Protein AF-A0A9D2KQL0-F1 (afdb_monomer_lite)

Radius of gyration: 23.07 Å; chains: 1; bounding box: 48×31×85 Å

Organism: NCBI:txid2838534

Structure (mmCIF, N/CA/C/O backbone):
data_AF-A0A9D2KQL0-F1
#
_entry.id   AF-A0A9D2KQL0-F1
#
loop_
_atom_site.group_PDB
_atom_site.id
_atom_site.type_symbol
_atom_site.label_atom_id
_atom_site.label_alt_id
_atom_site.label_comp_id
_atom_site.label_asym_id
_atom_site.label_entity_id
_atom_site.label_seq_id
_atom_site.pdbx_PDB_ins_code
_atom_site.Cartn_x
_atom_site.Cartn_y
_atom_site.Cartn_z
_atom_site.occupancy
_atom_site.B_iso_or_equiv
_atom_site.auth_seq_id
_atom_site.auth_comp_id
_atom_site.auth_asym_id
_atom_site.auth_atom_id
_atom_site.pdbx_PDB_model_num
ATOM 1 N N . MET A 1 1 ? -23.123 -2.178 -60.753 1.00 53.78 1 MET A N 1
ATOM 2 C CA . MET A 1 1 ? -22.337 -1.670 -59.602 1.00 53.78 1 MET A CA 1
ATOM 3 C C . MET A 1 1 ? -23.031 -0.538 -58.816 1.00 53.78 1 MET A C 1
ATOM 5 O O . MET A 1 1 ? -23.115 -0.663 -57.603 1.00 53.78 1 MET A O 1
ATOM 9 N N . LEU A 1 2 ? -23.614 0.513 -59.427 1.00 49.31 2 LEU A N 1
ATOM 10 C CA . LEU A 1 2 ? -24.161 1.674 -58.672 1.00 49.31 2 LEU A CA 1
ATOM 11 C C . LEU A 1 2 ? -25.281 1.404 -57.628 1.00 49.31 2 LEU A C 1
ATOM 13 O O . LEU A 1 2 ? -25.466 2.215 -56.722 1.00 49.31 2 LEU A O 1
ATOM 17 N N . LYS A 1 3 ? -26.042 0.299 -57.706 1.00 44.41 3 LYS A N 1
ATOM 18 C CA . LYS A 1 3 ? -27.077 -0.012 -56.691 1.00 44.41 3 LYS A CA 1
ATOM 19 C C . LYS A 1 3 ? -26.485 -0.400 -55.326 1.00 44.41 3 LYS A C 1
ATOM 21 O O . LYS A 1 3 ? -27.082 -0.077 -54.304 1.00 44.41 3 LYS A O 1
ATOM 26 N N . GLN A 1 4 ? -25.308 -1.033 -55.291 1.00 44.75 4 GLN A N 1
ATOM 27 C CA . GLN A 1 4 ? -24.645 -1.388 -54.029 1.00 44.75 4 GLN A CA 1
ATOM 28 C C . GLN A 1 4 ? -24.048 -0.157 -53.329 1.00 44.75 4 GLN A C 1
ATOM 30 O O . GLN A 1 4 ? -24.195 -0.032 -52.116 1.00 44.75 4 GLN A O 1
ATOM 35 N N . SER A 1 5 ? -23.471 0.803 -54.066 1.00 50.28 5 SER A N 1
ATOM 36 C CA . SER A 1 5 ? -22.882 2.010 -53.459 1.00 50.28 5 SER A CA 1
ATOM 37 C C . SER A 1 5 ? -23.926 2.958 -52.855 1.00 50.28 5 SER A C 1
ATOM 39 O O . SER A 1 5 ? -23.706 3.484 -51.766 1.00 50.28 5 SER A O 1
ATOM 41 N N . ARG A 1 6 ? -25.101 3.129 -53.484 1.00 45.72 6 ARG A N 1
ATOM 42 C CA . ARG A 1 6 ? -26.210 3.917 -52.901 1.00 45.72 6 ARG A CA 1
ATOM 43 C C . ARG A 1 6 ? -26.749 3.315 -51.597 1.00 45.72 6 ARG A C 1
ATOM 45 O O . ARG A 1 6 ? -27.029 4.060 -50.655 1.00 45.72 6 ARG A O 1
ATOM 52 N N . ASN A 1 7 ? -26.842 1.988 -51.515 1.00 47.38 7 ASN A N 1
ATOM 53 C CA . ASN A 1 7 ? -27.239 1.294 -50.287 1.00 47.38 7 ASN A CA 1
ATOM 54 C C . ASN A 1 7 ? -26.136 1.366 -49.216 1.00 47.38 7 ASN A C 1
ATOM 56 O O . ASN A 1 7 ? -26.439 1.586 -48.044 1.00 47.38 7 ASN A O 1
ATOM 60 N N . ALA A 1 8 ? -24.861 1.276 -49.608 1.00 45.38 8 ALA A N 1
ATOM 61 C CA . ALA A 1 8 ? -23.731 1.461 -48.700 1.00 45.38 8 ALA A CA 1
ATOM 62 C C . ALA A 1 8 ? -23.688 2.884 -48.110 1.00 45.38 8 ALA A C 1
ATOM 64 O O . ALA A 1 8 ? -23.603 3.019 -46.893 1.00 45.38 8 ALA A O 1
ATOM 65 N N . LEU A 1 9 ? -23.837 3.941 -48.923 1.00 47.97 9 LEU A N 1
ATOM 66 C CA . LEU A 1 9 ? -23.844 5.328 -48.431 1.00 47.97 9 LEU A CA 1
ATOM 67 C C . LEU A 1 9 ? -25.047 5.644 -47.534 1.00 47.97 9 LEU A C 1
ATOM 69 O O . LEU A 1 9 ? -24.889 6.319 -46.520 1.00 47.97 9 LEU A O 1
ATOM 73 N N . THR A 1 10 ? -26.249 5.162 -47.865 1.00 45.38 10 THR A N 1
ATOM 74 C CA . THR A 1 10 ? -27.425 5.375 -46.998 1.00 45.38 10 THR A CA 1
ATOM 75 C C . THR A 1 10 ? -27.340 4.571 -45.698 1.00 45.38 10 THR A C 1
ATOM 77 O O . THR A 1 10 ? -27.779 5.062 -44.655 1.00 45.38 10 THR A O 1
ATOM 80 N N . CYS A 1 11 ? -26.709 3.392 -45.716 1.00 40.62 11 CYS A N 1
ATOM 81 C CA . CYS A 1 11 ? -26.367 2.641 -44.508 1.00 40.62 11 CYS A CA 1
ATOM 82 C C . CYS A 1 11 ? -25.307 3.376 -43.667 1.00 40.62 11 CYS A C 1
ATOM 84 O O . CYS A 1 11 ? -25.497 3.553 -42.463 1.00 40.62 11 CYS A O 1
ATOM 86 N N . LEU A 1 12 ? -24.245 3.893 -44.296 1.00 43.16 12 LEU A N 1
ATOM 87 C CA . LEU A 1 12 ? -23.183 4.655 -43.636 1.00 43.16 12 LEU A CA 1
ATOM 88 C C . LEU A 1 12 ? -23.722 5.952 -43.014 1.00 43.16 12 LEU A C 1
ATOM 90 O O . LEU A 1 12 ? -23.453 6.222 -41.850 1.00 43.16 12 LEU A O 1
ATOM 94 N N . ALA A 1 13 ? -24.566 6.706 -43.724 1.00 43.44 13 ALA A N 1
ATOM 95 C CA . ALA A 1 13 ? -25.182 7.932 -43.214 1.00 43.44 13 ALA A CA 1
ATOM 96 C C . ALA A 1 13 ? -26.177 7.675 -42.064 1.00 43.44 13 ALA A C 1
ATOM 98 O O . ALA A 1 13 ? -26.231 8.457 -41.111 1.00 43.44 13 ALA A O 1
ATOM 99 N N . LYS A 1 14 ? -26.940 6.568 -42.103 1.00 43.94 14 LYS A N 1
ATOM 100 C CA . LYS A 1 14 ? -27.763 6.131 -40.959 1.00 43.94 14 LYS A CA 1
ATOM 101 C C . LYS A 1 14 ? -26.891 5.724 -39.765 1.00 43.94 14 LYS A C 1
ATOM 103 O O . LYS A 1 14 ? -27.182 6.148 -38.648 1.00 43.94 14 LYS A O 1
ATOM 108 N N . ARG A 1 15 ? -25.801 4.980 -39.995 1.00 41.72 15 ARG A N 1
ATOM 109 C CA . ARG A 1 15 ? -24.821 4.606 -38.959 1.00 41.72 15 ARG A CA 1
ATOM 110 C C . ARG A 1 15 ? -24.152 5.835 -38.338 1.00 41.72 15 ARG A C 1
ATOM 112 O O . ARG A 1 15 ? -24.140 5.942 -37.120 1.00 41.72 15 ARG A O 1
ATOM 119 N N . TYR A 1 16 ? -23.708 6.809 -39.131 1.00 40.94 16 TYR A N 1
ATOM 120 C CA . TYR A 1 16 ? -23.049 8.022 -38.630 1.00 40.94 16 TYR A CA 1
ATOM 121 C C . TYR A 1 16 ? -23.992 8.898 -37.788 1.00 40.94 16 TYR A C 1
ATOM 123 O O . TYR A 1 16 ? -23.610 9.382 -36.727 1.00 40.94 16 TYR A O 1
ATOM 131 N N . ARG A 1 17 ? -25.266 9.039 -38.193 1.00 46.56 17 ARG A N 1
ATOM 132 C CA . ARG A 1 17 ? -26.290 9.736 -37.385 1.00 46.56 17 ARG A CA 1
ATOM 133 C C . ARG A 1 17 ? -26.645 8.982 -36.095 1.00 46.56 17 ARG A C 1
ATOM 135 O O . ARG A 1 17 ? -26.949 9.623 -35.091 1.00 46.56 17 ARG A O 1
ATOM 142 N N . ALA A 1 18 ? -26.584 7.649 -36.098 1.00 42.22 18 ALA A N 1
ATOM 143 C CA . ALA A 1 18 ? -26.757 6.835 -34.894 1.00 42.22 18 ALA A CA 1
ATOM 144 C C . ALA A 1 18 ? -25.547 6.936 -33.944 1.00 42.22 18 ALA A C 1
ATOM 146 O O . ALA A 1 18 ? -25.740 7.093 -32.740 1.00 42.22 18 ALA A O 1
ATOM 147 N N . VAL A 1 19 ? -24.320 6.931 -34.477 1.00 48.50 19 VAL A N 1
ATOM 148 C CA . VAL A 1 19 ? -23.078 7.151 -33.714 1.00 48.50 19 VAL A CA 1
ATOM 149 C C . VAL A 1 19 ? -23.060 8.552 -33.106 1.00 48.50 19 VAL A C 1
ATOM 151 O O . VAL A 1 19 ? -22.883 8.668 -31.902 1.00 48.50 19 VAL A O 1
ATOM 154 N N . LEU A 1 20 ? -23.374 9.608 -33.864 1.00 44.94 20 LEU A N 1
ATOM 155 C CA . LEU A 1 20 ? -23.456 10.977 -33.330 1.00 44.94 20 LEU A CA 1
ATOM 156 C C . LEU A 1 20 ? -24.542 11.148 -32.255 1.00 44.94 20 LEU A C 1
ATOM 158 O O . LEU A 1 20 ? -24.322 11.880 -31.289 1.00 44.94 20 LEU A O 1
ATOM 162 N N . ARG A 1 21 ? -25.684 10.449 -32.363 1.00 43.06 21 ARG A N 1
ATOM 163 C CA . ARG A 1 21 ? -26.667 10.379 -31.266 1.00 43.06 21 ARG A CA 1
ATOM 164 C C . ARG A 1 21 ? -26.105 9.654 -30.036 1.00 43.06 21 ARG A C 1
ATOM 166 O O . ARG A 1 21 ? -26.343 10.120 -28.930 1.00 43.06 21 ARG A O 1
ATOM 173 N N . ARG A 1 22 ? -25.324 8.579 -30.202 1.00 45.03 22 ARG A N 1
ATOM 174 C CA . ARG A 1 22 ? -24.668 7.866 -29.085 1.00 45.03 22 ARG A CA 1
ATOM 175 C C . ARG A 1 22 ? -23.501 8.648 -28.467 1.00 45.03 22 ARG A C 1
ATOM 177 O O . ARG A 1 22 ? -23.352 8.601 -27.255 1.00 45.03 22 ARG A O 1
ATOM 184 N N . CYS A 1 23 ? -22.737 9.426 -29.234 1.00 41.94 23 CYS A N 1
ATOM 185 C CA . CYS A 1 23 ? -21.715 10.338 -28.703 1.00 41.94 23 CYS A CA 1
ATOM 186 C C . CYS A 1 23 ? -22.348 11.495 -27.917 1.00 41.94 23 CYS A C 1
ATOM 188 O O . CYS A 1 23 ? -21.922 11.774 -26.801 1.00 41.94 23 CYS A O 1
ATOM 190 N N . ARG A 1 24 ? -23.410 12.127 -28.446 1.00 38.47 24 ARG A N 1
ATOM 191 C CA . ARG A 1 24 ? -24.125 13.193 -27.721 1.00 38.47 24 ARG A CA 1
ATOM 192 C C . ARG A 1 24 ? -24.888 12.691 -26.494 1.00 38.47 24 ARG A C 1
ATOM 194 O O . ARG A 1 24 ? -24.986 13.444 -25.537 1.00 38.47 24 ARG A O 1
ATOM 201 N N . LEU A 1 25 ? -25.372 11.442 -26.480 1.00 35.56 25 LEU A N 1
ATOM 202 C CA . LEU A 1 25 ? -25.878 10.838 -25.243 1.00 35.56 25 LEU A CA 1
ATOM 203 C C . LEU A 1 25 ? -24.761 10.391 -24.293 1.00 35.56 25 LEU A C 1
ATOM 205 O O . LEU A 1 25 ? -24.960 10.523 -23.100 1.00 35.56 25 LEU A O 1
ATOM 209 N N . ARG A 1 26 ? -23.582 9.938 -24.741 1.00 43.25 26 ARG A N 1
ATOM 210 C CA . ARG A 1 26 ? -22.464 9.622 -23.823 1.00 43.25 26 ARG A CA 1
ATOM 211 C C . ARG A 1 26 ? -21.859 10.858 -23.146 1.00 43.25 26 ARG A C 1
ATOM 213 O O . ARG A 1 26 ? -21.376 10.739 -22.032 1.00 43.25 26 ARG A O 1
ATOM 220 N N . ALA A 1 27 ? -21.972 12.037 -23.756 1.00 37.78 27 ALA A N 1
ATOM 221 C CA . ALA A 1 27 ? -21.656 13.314 -23.108 1.00 37.78 27 ALA A CA 1
ATOM 222 C C . ALA A 1 27 ? -22.717 13.786 -22.082 1.00 37.78 27 ALA A C 1
ATOM 224 O O . ALA A 1 27 ? -22.498 14.785 -21.406 1.00 37.78 27 ALA A O 1
ATOM 225 N N . LEU A 1 28 ? -23.865 13.101 -21.974 1.00 35.50 28 LEU A N 1
ATOM 226 C CA . LEU A 1 28 ? -24.971 13.437 -21.057 1.00 35.50 28 LEU A CA 1
ATOM 227 C C . LEU A 1 28 ? -25.357 12.284 -20.111 1.00 35.50 28 LEU A C 1
ATOM 229 O O . LEU A 1 28 ? -25.885 12.527 -19.033 1.00 35.50 28 LEU A O 1
ATOM 233 N N . ALA A 1 29 ? -25.002 11.046 -20.453 1.00 34.03 29 ALA A N 1
ATOM 234 C CA . ALA A 1 29 ? -25.056 9.856 -19.607 1.00 34.03 29 ALA A CA 1
ATOM 235 C C . ALA A 1 29 ? -23.766 9.676 -18.779 1.00 34.03 29 ALA A C 1
ATOM 237 O O . ALA A 1 29 ? -23.400 8.564 -18.406 1.00 34.03 29 ALA A O 1
ATOM 238 N N . LEU A 1 30 ? -23.124 10.801 -18.439 1.00 45.88 30 LEU A N 1
ATOM 239 C CA . LEU A 1 30 ? -22.424 10.956 -17.161 1.00 45.88 30 LEU A CA 1
ATOM 240 C C . LEU A 1 30 ? -23.430 10.912 -15.981 1.00 45.88 30 LEU A C 1
ATOM 242 O O . LEU A 1 30 ? -23.032 10.782 -14.830 1.00 45.88 30 LEU A O 1
ATOM 246 N N . ALA A 1 31 ? -24.740 10.944 -16.272 1.00 38.69 31 ALA A N 1
ATOM 247 C CA . ALA A 1 31 ? -25.807 10.488 -15.389 1.00 38.69 31 ALA A CA 1
ATOM 248 C C . ALA A 1 31 ? -26.468 9.190 -15.915 1.00 38.69 31 ALA A C 1
ATOM 250 O O . ALA A 1 31 ? -27.134 9.196 -16.946 1.00 38.69 31 ALA A O 1
ATOM 251 N N . LEU A 1 32 ? -26.320 8.108 -15.141 1.00 34.34 32 LEU A N 1
ATOM 252 C CA . LEU A 1 32 ? -27.076 6.840 -15.168 1.00 34.34 32 LEU A CA 1
ATOM 253 C C . LEU A 1 32 ? -27.078 5.956 -16.448 1.00 34.34 32 LEU A C 1
ATOM 255 O O . LEU A 1 32 ? -27.870 6.118 -17.369 1.00 34.34 32 LEU A O 1
ATOM 259 N N . ALA A 1 33 ? -26.317 4.861 -16.332 1.00 33.09 33 ALA A N 1
ATOM 260 C CA . ALA A 1 33 ? -26.702 3.474 -16.643 1.00 33.09 33 ALA A CA 1
ATOM 261 C C . ALA A 1 33 ? -27.019 3.010 -18.096 1.00 33.09 33 ALA A C 1
ATOM 263 O O . ALA A 1 33 ? -28.130 3.131 -18.602 1.00 33.09 33 ALA A O 1
ATOM 264 N N . CYS A 1 34 ? -26.091 2.174 -18.593 1.00 29.41 34 CYS A N 1
ATOM 265 C CA . CYS A 1 34 ? -26.332 0.918 -19.333 1.00 29.41 34 CYS A CA 1
ATOM 266 C C . CYS A 1 34 ? -26.602 0.921 -20.866 1.00 29.41 34 CYS A C 1
ATOM 268 O O . CYS A 1 34 ? -27.099 1.868 -21.466 1.00 29.41 34 CYS A O 1
ATOM 270 N N . ALA A 1 35 ? -26.298 -0.248 -21.458 1.00 29.50 35 ALA A N 1
ATOM 271 C CA . ALA A 1 35 ? -26.697 -0.792 -22.769 1.00 29.50 35 ALA A CA 1
ATOM 272 C C . ALA A 1 35 ? -25.785 -0.586 -24.010 1.00 29.50 35 ALA A C 1
ATOM 274 O O . ALA A 1 35 ? -26.114 0.088 -24.990 1.00 29.50 35 ALA A O 1
ATOM 275 N N . LEU A 1 36 ? -24.693 -1.369 -24.032 1.00 33.50 36 LEU A N 1
ATOM 276 C CA . LEU A 1 36 ? -24.429 -2.363 -25.102 1.00 33.50 36 LEU A CA 1
ATOM 277 C C . LEU A 1 36 ? -25.760 -2.816 -25.767 1.00 33.50 36 LEU A C 1
ATOM 279 O O . LEU A 1 36 ? -26.717 -3.108 -25.066 1.00 33.50 36 LEU A O 1
ATOM 283 N N . THR A 1 37 ? -25.950 -2.928 -27.079 1.00 33.84 37 THR A N 1
ATOM 284 C CA . THR A 1 37 ? -25.036 -3.303 -28.168 1.00 33.84 37 THR A CA 1
ATOM 285 C C . THR A 1 37 ? -25.324 -2.416 -29.418 1.00 33.84 37 THR A C 1
ATOM 287 O O . THR A 1 37 ? -26.054 -1.422 -29.338 1.00 33.84 37 THR A O 1
ATOM 290 N N . ALA A 1 38 ? -24.755 -2.600 -30.614 1.00 33.03 38 ALA A N 1
ATOM 291 C CA . ALA A 1 38 ? -23.813 -3.607 -31.089 1.00 33.03 38 ALA A CA 1
ATOM 292 C C . ALA A 1 38 ? -22.766 -2.990 -32.027 1.00 33.03 38 ALA A C 1
ATOM 294 O O . ALA A 1 38 ? -23.020 -1.994 -32.710 1.00 33.03 38 ALA A O 1
ATOM 295 N N . LEU A 1 39 ? -21.614 -3.648 -32.068 1.00 40.75 39 LEU A N 1
ATOM 296 C CA . LEU A 1 39 ? -20.560 -3.546 -33.074 1.00 40.75 39 LEU A CA 1
ATOM 297 C C . LEU A 1 39 ? -20.552 -4.888 -33.862 1.00 40.75 39 LEU A C 1
ATOM 299 O O . LEU A 1 39 ? -21.363 -5.766 -33.541 1.00 40.75 39 LEU A O 1
ATOM 303 N N . PRO A 1 40 ? -19.666 -5.126 -34.856 1.00 39.50 40 PRO A N 1
ATOM 304 C CA . PRO A 1 40 ? -19.130 -6.491 -35.001 1.00 39.50 40 PRO A CA 1
ATOM 305 C C . PRO A 1 40 ? -18.720 -7.020 -33.612 1.00 39.50 40 PRO A C 1
ATOM 307 O O . PRO A 1 40 ? -18.361 -6.194 -32.769 1.00 39.50 40 PRO A O 1
ATOM 310 N N . PRO A 1 41 ? -18.784 -8.334 -33.331 1.00 36.41 41 PRO A N 1
ATOM 311 C CA . PRO A 1 41 ? -18.291 -8.840 -32.057 1.00 36.41 41 PRO A CA 1
ATOM 312 C C . PRO A 1 41 ? -16.842 -8.376 -31.894 1.00 36.41 41 PRO A C 1
ATOM 314 O O . PRO A 1 41 ? -15.971 -8.787 -32.659 1.00 36.41 41 PRO A O 1
ATOM 317 N N . LEU A 1 42 ? -16.613 -7.468 -30.942 1.00 36.94 42 LEU A N 1
ATOM 318 C CA . LEU A 1 42 ? -15.270 -7.255 -30.429 1.00 36.94 42 LEU A CA 1
ATOM 319 C C . LEU A 1 42 ? -14.846 -8.606 -29.839 1.00 36.94 42 LEU A C 1
ATOM 321 O O . LEU A 1 42 ? -15.700 -9.275 -29.238 1.00 36.94 42 LEU A O 1
ATOM 325 N N . PRO A 1 43 ? -13.599 -9.054 -30.065 1.00 37.56 43 PRO A N 1
ATOM 326 C CA . PRO A 1 43 ? -13.111 -10.266 -29.424 1.00 37.56 43 PRO A CA 1
ATOM 327 C C . PRO A 1 43 ? -13.335 -10.157 -27.911 1.00 37.56 43 PRO A C 1
ATOM 329 O O . PRO A 1 43 ? -13.297 -9.065 -27.346 1.00 37.56 43 PRO A O 1
ATOM 332 N N . ALA A 1 44 ? -13.651 -11.279 -27.264 1.00 34.38 44 ALA A N 1
ATOM 333 C CA . ALA A 1 44 ? -13.842 -11.283 -25.821 1.00 34.38 44 ALA A CA 1
ATOM 334 C C . ALA A 1 44 ? -12.508 -10.936 -25.145 1.00 34.38 44 ALA A C 1
ATOM 336 O O . ALA A 1 44 ? -11.518 -11.634 -25.343 1.00 34.38 44 ALA A O 1
ATOM 337 N N . GLY A 1 45 ? -12.516 -9.845 -24.389 1.00 39.59 45 GLY A N 1
ATOM 338 C CA . GLY A 1 45 ? -11.329 -9.198 -23.851 1.00 39.59 45 GLY A CA 1
ATOM 339 C C . GLY A 1 45 ? -11.560 -7.695 -23.885 1.00 39.59 45 GLY A C 1
ATOM 340 O O . GLY A 1 45 ? -11.743 -7.113 -24.953 1.00 39.59 45 GLY A O 1
ATOM 341 N N . ALA A 1 46 ? -11.625 -7.078 -22.712 1.00 48.06 46 ALA A N 1
ATOM 342 C CA . ALA A 1 46 ? -11.264 -5.677 -22.638 1.00 48.06 46 ALA A CA 1
ATOM 343 C C . ALA A 1 46 ? -9.725 -5.630 -22.726 1.00 48.06 46 ALA A C 1
ATOM 345 O O . ALA A 1 46 ? -9.056 -6.566 -22.287 1.00 48.06 46 ALA A O 1
ATOM 346 N N . GLU A 1 47 ? -9.184 -4.678 -23.483 1.00 67.50 47 GLU A N 1
ATOM 347 C CA . GLU A 1 47 ? -7.757 -4.662 -23.812 1.00 67.50 47 GLU A CA 1
ATOM 348 C C . GLU A 1 47 ? -7.027 -3.775 -22.807 1.00 67.50 47 GLU A C 1
ATOM 350 O O . GLU A 1 47 ? -7.303 -2.578 -22.747 1.00 67.50 47 GLU A O 1
ATOM 355 N N . ASN A 1 48 ? -6.064 -4.349 -22.079 1.00 81.94 48 ASN A N 1
ATOM 356 C CA . ASN A 1 48 ? -5.150 -3.599 -21.218 1.00 81.94 48 ASN A CA 1
ATOM 357 C C . ASN A 1 48 ? -4.504 -2.448 -22.012 1.00 81.94 48 ASN A C 1
ATOM 359 O O . ASN A 1 48 ? -4.057 -2.646 -23.151 1.00 81.94 48 ASN A O 1
ATOM 363 N N . THR A 1 49 ? -4.430 -1.252 -21.423 1.00 87.06 49 THR A N 1
ATOM 364 C CA . THR A 1 49 ? -3.957 -0.039 -22.116 1.00 87.06 49 THR A CA 1
ATOM 365 C C . THR A 1 49 ? -2.788 0.641 -21.411 1.00 87.06 49 THR A C 1
ATOM 367 O O . THR A 1 49 ? -2.481 0.367 -20.252 1.00 87.06 49 THR A O 1
ATOM 370 N N . GLY A 1 50 ? -2.127 1.555 -22.128 1.00 84.31 50 GLY A N 1
ATOM 371 C CA . GLY A 1 50 ? -1.091 2.414 -21.556 1.00 84.31 50 GLY A CA 1
ATOM 372 C C . GLY A 1 50 ? 0.285 1.768 -21.394 1.00 84.31 50 GLY A C 1
ATOM 373 O O . GLY A 1 50 ? 1.186 2.409 -20.860 1.00 84.31 50 GLY A O 1
ATOM 374 N N . GLY A 1 51 ? 0.462 0.541 -21.890 1.00 88.88 51 GLY A N 1
ATOM 375 C CA . GLY A 1 51 ? 1.744 -0.149 -21.922 1.00 88.88 51 GLY A CA 1
ATOM 376 C C . GLY A 1 51 ? 1.915 -1.093 -23.105 1.00 88.88 51 GLY A C 1
ATOM 377 O O . GLY A 1 51 ? 1.222 -1.012 -24.122 1.00 88.88 51 GLY A O 1
ATOM 378 N N . THR A 1 52 ? 2.899 -1.971 -22.971 1.00 88.31 52 THR A N 1
ATOM 379 C CA . THR A 1 52 ? 3.381 -2.889 -24.001 1.00 88.31 52 THR A CA 1
ATOM 380 C C . THR A 1 52 ? 3.643 -4.264 -23.398 1.00 88.31 52 THR A C 1
ATOM 382 O O . THR A 1 52 ? 4.086 -4.377 -22.257 1.00 88.31 52 THR A O 1
ATOM 385 N N . TRP A 1 53 ? 3.371 -5.315 -24.173 1.00 87.69 53 TRP A N 1
ATOM 386 C CA . TRP A 1 53 ? 3.676 -6.684 -23.769 1.00 87.69 53 TRP A CA 1
ATOM 387 C C . TRP A 1 53 ? 5.166 -6.986 -23.953 1.00 87.69 53 TRP A C 1
ATOM 389 O O . TRP A 1 53 ? 5.688 -6.884 -25.066 1.00 87.69 53 TRP A O 1
ATOM 399 N N . SER A 1 54 ? 5.822 -7.416 -22.878 1.00 85.19 54 SER A N 1
ATOM 400 C CA . SER A 1 54 ? 7.188 -7.940 -22.868 1.00 85.19 54 SER A CA 1
ATOM 401 C C . SER A 1 54 ? 7.134 -9.405 -22.439 1.00 85.19 54 SER A C 1
ATOM 403 O O . SER A 1 54 ? 7.081 -9.730 -21.258 1.00 85.19 54 SER A O 1
ATOM 405 N N . GLY A 1 55 ? 7.043 -10.318 -23.409 1.00 89.62 55 GLY A N 1
ATOM 406 C CA . GLY A 1 55 ? 6.786 -11.730 -23.114 1.00 89.62 55 GLY A CA 1
ATOM 407 C C . GLY A 1 55 ? 5.419 -11.929 -22.448 1.00 89.62 55 GLY A C 1
ATOM 408 O O . GLY A 1 55 ? 4.394 -11.760 -23.106 1.00 89.62 55 GLY A O 1
ATOM 409 N N . ASN A 1 56 ? 5.419 -12.295 -21.164 1.00 90.00 56 ASN A N 1
ATOM 410 C CA . ASN A 1 56 ? 4.208 -12.495 -20.356 1.00 90.00 56 ASN A CA 1
ATOM 411 C C . ASN A 1 56 ? 3.800 -11.247 -19.551 1.00 90.00 56 ASN A C 1
ATOM 413 O O . ASN A 1 56 ? 2.743 -11.259 -18.916 1.00 90.00 56 ASN A O 1
ATOM 417 N N . ASP A 1 57 ? 4.636 -10.210 -19.557 1.00 90.56 57 ASP A N 1
ATOM 418 C CA . ASP A 1 57 ? 4.551 -9.058 -18.664 1.00 90.56 57 ASP A CA 1
ATOM 419 C C . ASP A 1 57 ? 3.974 -7.842 -19.398 1.00 90.56 57 ASP A C 1
ATOM 421 O O . ASP A 1 57 ? 4.132 -7.713 -20.617 1.00 90.56 57 ASP A O 1
ATOM 425 N N . TYR A 1 58 ? 3.307 -6.942 -18.674 1.00 89.44 58 TYR A N 1
ATOM 426 C CA . TYR A 1 58 ? 2.694 -5.739 -19.241 1.00 89.44 58 TYR A CA 1
ATOM 427 C C . TYR A 1 58 ? 3.290 -4.471 -18.620 1.00 89.44 58 TYR A C 1
ATOM 429 O O . TYR A 1 58 ? 3.079 -4.179 -17.442 1.00 89.44 58 TYR A O 1
ATOM 437 N N . ILE A 1 59 ? 4.045 -3.717 -19.423 1.00 89.69 59 ILE A N 1
ATOM 438 C CA . ILE A 1 59 ? 4.926 -2.640 -18.955 1.00 89.69 59 ILE A CA 1
ATOM 439 C C . ILE A 1 59 ? 4.579 -1.325 -19.660 1.00 89.69 59 ILE A C 1
ATOM 441 O O . ILE A 1 59 ? 4.591 -1.266 -20.892 1.00 89.69 59 ILE A O 1
ATOM 445 N N . GLY A 1 60 ? 4.310 -0.261 -18.898 1.00 83.69 60 GLY A N 1
ATOM 446 C CA . GLY A 1 60 ? 3.978 1.068 -19.429 1.00 83.69 60 GLY A CA 1
ATOM 447 C C . GLY A 1 60 ? 5.104 1.694 -20.256 1.00 83.69 60 GLY A C 1
ATOM 448 O O . GLY A 1 60 ? 4.955 1.935 -21.454 1.00 83.69 60 GLY A O 1
ATOM 449 N N . THR A 1 61 ? 6.255 1.911 -19.621 1.00 83.94 61 THR A N 1
ATOM 450 C CA . THR A 1 61 ? 7.473 2.468 -20.236 1.00 83.94 61 THR A CA 1
ATOM 451 C C . THR A 1 61 ? 8.692 1.582 -19.960 1.00 83.94 61 THR A C 1
ATOM 453 O O . THR A 1 61 ? 9.405 1.838 -18.994 1.00 83.94 61 THR A O 1
ATOM 456 N N . PRO A 1 62 ? 8.968 0.554 -20.788 1.00 80.12 62 PRO A N 1
ATOM 457 C CA . PRO A 1 62 ? 10.219 -0.201 -20.722 1.00 80.12 62 PRO A CA 1
ATOM 458 C C . PRO A 1 62 ? 11.368 0.597 -21.361 1.00 80.12 62 PRO A C 1
ATOM 460 O O . PRO A 1 62 ? 11.289 1.004 -22.524 1.00 80.12 62 PRO A O 1
ATOM 463 N N . THR A 1 63 ? 12.453 0.832 -20.622 1.00 83.31 63 THR A N 1
ATOM 464 C CA . THR A 1 63 ? 13.602 1.630 -21.088 1.00 83.31 63 THR A CA 1
ATOM 465 C C . THR A 1 63 ? 14.904 1.265 -20.356 1.00 83.31 63 THR A C 1
ATOM 467 O O . THR A 1 63 ? 14.933 0.439 -19.451 1.00 83.31 63 THR A O 1
ATOM 470 N N . ILE A 1 64 ? 16.023 1.856 -20.776 1.00 74.69 64 ILE A N 1
ATOM 471 C CA . ILE A 1 64 ? 17.317 1.787 -20.068 1.00 74.69 64 ILE A CA 1
ATOM 472 C C . ILE A 1 64 ? 17.593 3.099 -19.301 1.00 74.69 64 ILE A C 1
ATOM 474 O O . ILE A 1 64 ? 18.390 3.104 -18.367 1.00 74.69 64 ILE A O 1
ATOM 478 N N . GLY A 1 65 ? 16.931 4.199 -19.686 1.00 84.88 65 GLY A N 1
ATOM 479 C CA . GLY A 1 65 ? 16.998 5.509 -19.022 1.00 84.88 65 GLY A CA 1
ATOM 480 C C . GLY A 1 65 ? 15.752 5.797 -18.181 1.00 84.88 65 GLY A C 1
ATOM 481 O O . GLY A 1 65 ? 15.181 4.884 -17.600 1.00 84.88 65 GLY A O 1
ATOM 482 N N . GLU A 1 66 ? 15.311 7.051 -18.133 1.00 91.31 66 GLU A N 1
ATOM 483 C CA . GLU A 1 66 ? 14.167 7.481 -17.314 1.00 91.31 66 GLU A CA 1
ATOM 484 C C . GLU A 1 66 ? 12.836 6.844 -17.753 1.00 91.31 66 GLU A C 1
ATOM 486 O O . GLU A 1 66 ? 12.397 7.025 -18.895 1.00 91.31 66 GLU A O 1
ATOM 491 N N . ALA A 1 67 ? 12.176 6.133 -16.836 1.00 92.75 67 ALA A N 1
ATOM 492 C CA . ALA A 1 67 ? 10.845 5.558 -17.017 1.00 92.75 67 ALA A CA 1
ATOM 493 C C . ALA A 1 67 ? 9.822 6.425 -16.271 1.00 92.75 67 ALA A C 1
ATOM 495 O O . ALA A 1 67 ? 9.554 6.195 -15.093 1.00 92.75 67 ALA A O 1
ATOM 496 N N . SER A 1 68 ? 9.266 7.448 -16.927 1.00 92.75 68 SER A N 1
ATOM 497 C CA . SER A 1 68 ? 8.485 8.479 -16.225 1.00 92.75 68 SER A CA 1
ATOM 498 C C . SER A 1 68 ? 7.087 8.731 -16.782 1.00 92.75 68 SER A C 1
ATOM 500 O O . SER A 1 68 ? 6.896 8.863 -17.991 1.00 92.75 68 SER A O 1
ATOM 502 N N . GLY A 1 69 ? 6.126 8.913 -15.872 1.00 89.56 69 GLY A N 1
ATOM 503 C CA . GLY A 1 69 ? 4.787 9.441 -16.153 1.00 89.56 69 GLY A CA 1
ATOM 504 C C . GLY A 1 69 ? 3.850 8.526 -16.949 1.00 89.56 69 GLY A C 1
ATOM 505 O O . GLY A 1 69 ? 2.827 9.003 -17.443 1.00 89.56 69 GLY A O 1
ATOM 506 N N . ALA A 1 70 ? 4.166 7.239 -17.093 1.00 90.75 70 ALA A N 1
ATOM 507 C CA . ALA A 1 70 ? 3.280 6.290 -17.757 1.00 90.75 70 ALA A CA 1
ATOM 508 C C . ALA A 1 70 ? 2.047 5.964 -16.896 1.00 90.75 70 ALA A C 1
ATOM 510 O O . ALA A 1 70 ? 2.057 6.084 -15.670 1.00 90.75 70 ALA A O 1
ATOM 511 N N . THR A 1 71 ? 0.945 5.584 -17.540 1.00 93.38 71 THR A N 1
ATOM 512 C CA . THR A 1 71 ? -0.296 5.174 -16.867 1.00 93.38 71 THR A CA 1
ATOM 513 C C . THR A 1 71 ? -0.826 3.925 -17.545 1.00 93.38 71 THR A C 1
ATOM 515 O O . THR A 1 71 ? -1.255 4.001 -18.691 1.00 93.38 71 THR A O 1
ATOM 518 N N . VAL A 1 72 ? -0.783 2.804 -16.834 1.00 91.19 72 VAL A N 1
ATOM 519 C CA . VAL A 1 72 ? -1.235 1.479 -17.266 1.00 91.19 72 VAL A CA 1
ATOM 520 C C . VAL A 1 72 ? -2.617 1.198 -16.680 1.00 91.19 72 VAL A C 1
ATOM 522 O O . VAL A 1 72 ? -2.821 1.412 -15.486 1.00 91.19 72 VAL A O 1
ATOM 525 N N . ASP A 1 73 ? -3.547 0.699 -17.494 1.00 93.44 73 ASP A N 1
ATOM 526 C CA . ASP A 1 73 ? -4.889 0.276 -17.066 1.00 93.44 73 ASP A CA 1
ATOM 527 C C . ASP A 1 73 ? -5.102 -1.207 -17.402 1.00 93.44 73 ASP A C 1
ATOM 529 O O . ASP A 1 73 ? -4.914 -1.616 -18.554 1.00 93.44 73 ASP A O 1
ATOM 533 N N . ILE A 1 74 ? -5.451 -1.998 -16.386 1.00 91.56 74 ILE A N 1
ATOM 534 C CA . ILE A 1 74 ? -5.615 -3.453 -16.428 1.00 91.56 74 ILE A CA 1
ATOM 535 C C . ILE A 1 74 ? -7.048 -3.827 -16.044 1.00 91.56 74 ILE A C 1
ATOM 537 O O . ILE A 1 74 ? -7.497 -3.628 -14.907 1.00 91.56 74 ILE A O 1
ATOM 541 N N . ASP A 1 75 ? -7.749 -4.448 -16.985 1.00 92.88 75 ASP A N 1
ATOM 542 C CA . ASP A 1 75 ? -9.084 -5.018 -16.796 1.00 92.88 75 ASP A CA 1
ATOM 543 C C . ASP A 1 75 ? -9.182 -6.498 -17.222 1.00 92.88 75 ASP A C 1
ATOM 545 O O . ASP A 1 75 ? -10.201 -7.152 -16.971 1.00 92.88 75 ASP A O 1
ATOM 549 N N . SER A 1 76 ? -8.098 -7.055 -17.775 1.00 89.69 76 SER A N 1
ATOM 550 C CA . SER A 1 76 ? -7.971 -8.445 -18.226 1.00 89.69 76 SER A CA 1
ATOM 551 C C . SER A 1 76 ? -6.692 -9.118 -17.704 1.00 89.69 76 SER A C 1
ATOM 553 O O . SER A 1 76 ? -5.808 -8.463 -17.153 1.00 89.69 76 SER A O 1
ATOM 555 N N . ASP A 1 77 ? -6.609 -10.447 -17.815 1.00 93.88 77 ASP A N 1
ATOM 556 C CA . ASP A 1 77 ? -5.512 -11.235 -17.238 1.00 93.88 77 ASP A CA 1
ATOM 557 C C . ASP A 1 77 ? -4.130 -10.858 -17.814 1.00 93.88 77 ASP A C 1
ATOM 559 O O . ASP A 1 77 ? -3.955 -10.719 -19.027 1.00 93.88 77 ASP A O 1
ATOM 563 N N . VAL A 1 78 ? -3.126 -10.770 -16.937 1.00 90.81 78 VAL A N 1
ATOM 564 C CA . VAL A 1 78 ? -1.706 -10.604 -17.281 1.00 90.81 78 VAL A CA 1
ATOM 565 C C . VAL A 1 78 ? -0.948 -11.812 -16.727 1.00 90.81 78 VAL A C 1
ATOM 567 O O . VAL A 1 78 ? -0.794 -11.908 -15.514 1.00 90.81 78 VAL A O 1
ATOM 570 N N . PRO A 1 79 ? -0.489 -12.766 -17.563 1.00 89.69 79 PRO A N 1
ATOM 571 C CA . PRO A 1 79 ? 0.108 -14.012 -17.070 1.00 89.69 79 PRO A CA 1
ATOM 572 C C . PRO A 1 79 ? 1.377 -13.829 -16.225 1.00 89.69 79 PRO A C 1
ATOM 574 O O . PRO A 1 79 ? 1.685 -14.688 -15.400 1.00 89.69 79 PRO A O 1
ATOM 577 N N . GLY A 1 80 ? 2.122 -12.750 -16.466 1.00 90.56 80 GLY A N 1
ATOM 578 C CA . GLY A 1 80 ? 3.302 -12.348 -15.710 1.00 90.56 80 GLY A CA 1
ATOM 579 C C . GLY A 1 80 ? 3.009 -11.202 -14.740 1.00 90.56 80 GLY A C 1
ATOM 580 O O . GLY A 1 80 ? 2.031 -11.252 -13.990 1.00 90.56 80 GLY A O 1
ATOM 581 N N . TYR A 1 81 ? 3.859 -10.176 -14.729 1.00 94.00 81 TYR A N 1
ATOM 582 C CA . TYR A 1 81 ? 3.682 -8.990 -13.881 1.00 94.00 81 TYR A CA 1
ATOM 583 C C . TYR A 1 81 ? 3.203 -7.756 -14.645 1.00 94.00 81 TYR A C 1
ATOM 585 O O . TYR A 1 81 ? 3.239 -7.687 -15.874 1.00 94.00 81 TYR A O 1
ATOM 593 N N . VAL A 1 82 ? 2.752 -6.762 -13.880 1.00 97.00 82 VAL A N 1
ATOM 594 C CA . VAL A 1 82 ? 2.378 -5.438 -14.383 1.00 97.00 82 VAL A CA 1
ATOM 595 C C . VAL A 1 82 ? 3.337 -4.400 -13.816 1.00 97.00 82 VAL A C 1
ATOM 597 O O . VAL A 1 82 ? 3.528 -4.346 -12.601 1.00 97.00 82 VAL A O 1
ATOM 600 N N . SER A 1 83 ? 3.899 -3.549 -14.672 1.00 96.00 83 SER A N 1
ATOM 601 C CA . SER A 1 83 ? 4.724 -2.413 -14.254 1.00 96.00 83 SER A CA 1
ATOM 602 C C . SER A 1 83 ? 4.245 -1.116 -14.901 1.00 96.00 83 SER A C 1
ATOM 604 O O . SER A 1 83 ? 4.052 -1.050 -16.117 1.00 96.00 83 SER A O 1
ATOM 606 N N . GLY A 1 84 ? 4.060 -0.062 -14.104 1.00 93.88 84 GLY A N 1
ATOM 607 C CA . GLY A 1 84 ? 3.700 1.258 -14.624 1.00 93.88 84 GLY A CA 1
ATOM 608 C C . GLY A 1 84 ? 4.822 1.861 -15.470 1.00 93.88 84 GLY A C 1
ATOM 609 O O . GLY A 1 84 ? 4.549 2.438 -16.513 1.00 93.88 84 GLY A O 1
ATOM 610 N N . GLY A 1 85 ? 6.078 1.659 -15.077 1.00 92.12 85 GLY A N 1
ATOM 611 C CA . GLY A 1 85 ? 7.269 2.034 -15.837 1.00 92.12 85 GLY A CA 1
ATOM 612 C C . GLY A 1 85 ? 8.466 1.224 -15.355 1.00 92.12 85 GLY A C 1
ATOM 613 O O . GLY A 1 85 ? 8.574 0.945 -14.164 1.00 92.12 85 GLY A O 1
ATOM 614 N N . GLU A 1 86 ? 9.348 0.817 -16.263 1.00 94.50 86 GLU A N 1
ATOM 615 C CA . GLU A 1 86 ? 10.450 -0.092 -15.953 1.00 94.50 86 GLU A CA 1
ATOM 616 C C . GLU A 1 86 ? 11.755 0.382 -16.570 1.00 94.50 86 GLU A C 1
ATOM 618 O O . GLU A 1 86 ? 11.838 0.689 -17.764 1.00 94.50 86 GLU A O 1
ATOM 623 N N . THR A 1 87 ? 12.802 0.389 -15.756 1.00 93.69 87 THR A N 1
ATOM 624 C CA . THR A 1 87 ? 14.135 0.748 -16.214 1.00 93.69 87 THR A CA 1
ATOM 625 C C . THR A 1 87 ? 15.222 -0.088 -15.572 1.00 93.69 87 THR A C 1
ATOM 627 O O . THR A 1 87 ? 15.123 -0.541 -14.434 1.00 93.69 87 THR A O 1
ATOM 630 N N . ARG A 1 88 ? 16.305 -0.296 -16.321 1.00 89.75 88 ARG A N 1
ATOM 631 C CA . ARG A 1 88 ? 17.497 -0.954 -15.788 1.00 89.75 88 ARG A CA 1
ATOM 632 C C . ARG A 1 88 ? 18.368 -0.007 -14.968 1.00 89.75 88 ARG A C 1
ATOM 634 O O . ARG A 1 88 ? 19.023 -0.477 -14.043 1.00 89.75 88 ARG A O 1
ATOM 641 N N . SER A 1 89 ? 18.448 1.276 -15.334 1.00 87.69 89 SER A N 1
ATOM 642 C CA . SER A 1 89 ? 19.497 2.167 -14.808 1.00 87.69 89 SER A CA 1
ATOM 643 C C . SER A 1 89 ? 19.139 3.656 -14.672 1.00 87.69 89 SER A C 1
ATOM 645 O O . SER A 1 89 ? 19.997 4.410 -14.210 1.00 87.69 89 SER A O 1
ATOM 647 N N . GLY A 1 90 ? 17.937 4.088 -15.068 1.00 93.25 90 GLY A N 1
ATOM 648 C CA . GLY A 1 90 ? 17.412 5.437 -14.793 1.00 93.25 90 GLY A CA 1
ATOM 649 C C . GLY A 1 90 ? 16.410 5.440 -13.637 1.00 93.25 90 GLY A C 1
ATOM 650 O O . GLY A 1 90 ? 16.170 4.396 -13.030 1.00 93.25 90 GLY A O 1
ATOM 651 N N . ASP A 1 91 ? 15.782 6.578 -13.346 1.00 96.31 91 ASP A N 1
ATOM 652 C CA . ASP A 1 91 ? 14.719 6.616 -12.335 1.00 96.31 91 ASP A CA 1
ATOM 653 C C . ASP A 1 91 ? 13.363 6.181 -12.930 1.00 96.31 91 ASP A C 1
ATOM 655 O O . ASP A 1 91 ? 13.027 6.465 -14.085 1.00 96.31 91 ASP A O 1
ATOM 659 N N . ALA A 1 92 ? 12.554 5.492 -12.121 1.00 97.56 92 ALA A N 1
ATOM 660 C CA . ALA A 1 92 ? 11.160 5.179 -12.416 1.00 97.56 92 ALA A CA 1
ATOM 661 C C . ALA A 1 92 ? 10.270 6.158 -11.639 1.00 97.56 92 ALA A C 1
ATOM 663 O O . ALA A 1 92 ? 10.117 6.018 -10.423 1.00 97.56 92 ALA A O 1
ATOM 664 N N . THR A 1 93 ? 9.711 7.179 -12.302 1.00 97.69 93 THR A N 1
ATOM 665 C CA . THR A 1 93 ? 9.067 8.305 -11.596 1.00 97.69 93 THR A CA 1
ATOM 666 C C . THR A 1 93 ? 7.636 8.614 -12.029 1.00 97.69 93 THR A C 1
ATOM 668 O O . THR A 1 93 ? 7.312 8.712 -13.212 1.00 97.69 93 THR A O 1
ATOM 671 N N . SER A 1 94 ? 6.759 8.863 -11.052 1.00 97.50 94 SER A N 1
ATOM 672 C CA . SER A 1 94 ? 5.366 9.301 -11.269 1.00 97.50 94 SER A CA 1
ATOM 673 C C . SER A 1 94 ? 4.511 8.394 -12.170 1.00 97.50 94 SER A C 1
ATOM 675 O O . SER A 1 94 ? 3.491 8.841 -12.699 1.00 97.50 94 SER A O 1
ATOM 677 N N . ASN A 1 95 ? 4.893 7.130 -12.345 1.00 97.38 95 ASN A N 1
ATOM 678 C CA . ASN A 1 95 ? 4.112 6.161 -13.108 1.00 97.38 95 ASN A CA 1
ATOM 679 C C . ASN A 1 95 ? 2.891 5.698 -12.301 1.00 97.38 95 ASN A C 1
ATOM 681 O O . ASN A 1 95 ? 2.865 5.797 -11.074 1.00 97.38 95 ASN A O 1
ATOM 685 N N . THR A 1 96 ? 1.852 5.215 -12.978 1.00 97.69 96 THR A N 1
ATOM 686 C CA . THR A 1 96 ? 0.609 4.758 -12.344 1.00 97.69 96 THR A CA 1
ATOM 687 C C . THR A 1 96 ? 0.144 3.439 -12.952 1.00 97.69 96 THR A C 1
ATOM 689 O O . THR A 1 96 ? 0.036 3.328 -14.168 1.00 97.69 96 THR A O 1
ATOM 692 N N . VAL A 1 97 ? -0.196 2.462 -12.114 1.00 98.44 97 VAL A N 1
ATOM 693 C CA . VAL A 1 97 ? -0.936 1.255 -12.506 1.00 98.44 97 VAL A CA 1
ATOM 694 C C . VAL A 1 97 ? -2.345 1.322 -11.929 1.00 98.44 97 VAL A C 1
ATOM 696 O O . VAL A 1 97 ? -2.519 1.585 -10.738 1.00 98.44 97 VAL A O 1
ATOM 699 N N . ILE A 1 98 ? -3.349 1.066 -12.761 1.00 97.81 98 ILE A N 1
ATOM 700 C CA . ILE A 1 98 ? -4.764 0.982 -12.401 1.00 97.81 98 ILE A CA 1
ATOM 701 C C . ILE A 1 98 ? -5.231 -0.444 -12.693 1.00 97.81 98 ILE A C 1
ATOM 703 O O . ILE A 1 98 ? -5.011 -0.957 -13.784 1.00 97.81 98 ILE A O 1
ATOM 707 N N . ILE A 1 99 ? -5.852 -1.095 -11.710 1.00 97.38 99 ILE A N 1
ATOM 708 C CA . ILE A 1 99 ? -6.382 -2.456 -11.822 1.00 97.38 99 ILE A CA 1
ATOM 709 C C . ILE A 1 99 ? -7.862 -2.433 -11.451 1.00 97.38 99 ILE A C 1
ATOM 711 O O . ILE A 1 99 ? -8.253 -2.092 -10.325 1.00 97.38 99 ILE A O 1
ATOM 715 N N . SER A 1 100 ? -8.696 -2.814 -12.413 1.00 96.88 100 SER A N 1
ATOM 716 C CA . SER A 1 100 ? -10.147 -2.953 -12.263 1.00 96.88 100 SER A CA 1
ATOM 717 C C . SER A 1 100 ? -10.635 -4.393 -12.467 1.00 96.88 100 SER A C 1
ATOM 719 O O . SER A 1 100 ? -11.710 -4.753 -11.984 1.00 96.88 100 SER A O 1
ATOM 721 N N . GLY A 1 101 ? -9.826 -5.244 -13.104 1.00 91.50 101 GLY A N 1
ATOM 722 C CA . GLY A 1 101 ? -10.149 -6.635 -13.413 1.00 91.50 101 GLY A CA 1
ATOM 723 C C . GLY A 1 101 ? -8.906 -7.494 -13.648 1.00 91.50 101 GLY A C 1
ATOM 724 O O . GLY A 1 101 ? -7.790 -7.067 -13.372 1.00 91.50 101 GLY A O 1
ATOM 725 N N . GLY A 1 102 ? -9.120 -8.716 -14.136 1.00 93.75 102 GLY A N 1
ATOM 726 C CA . GLY A 1 102 ? -8.052 -9.665 -14.461 1.00 93.75 102 GLY A CA 1
ATOM 727 C C . GLY A 1 102 ? -7.355 -10.331 -13.268 1.00 93.75 102 GLY A C 1
ATOM 728 O O . GLY A 1 102 ? -7.600 -10.030 -12.097 1.00 93.75 102 GLY A O 1
ATOM 729 N N . THR A 1 103 ? -6.465 -11.257 -13.601 1.00 95.81 103 THR A N 1
ATOM 730 C CA . THR A 1 103 ? -5.568 -12.004 -12.715 1.00 95.81 103 THR A CA 1
ATOM 731 C C . THR A 1 103 ? -4.129 -11.739 -13.138 1.00 95.81 103 THR A C 1
ATOM 733 O O . THR A 1 103 ? -3.830 -11.792 -14.330 1.00 95.81 103 THR A O 1
ATOM 736 N N . MET A 1 104 ? -3.240 -11.462 -12.186 1.00 96.44 104 MET A N 1
ATOM 737 C CA . MET A 1 104 ? -1.830 -11.166 -12.461 1.00 96.44 104 MET A CA 1
ATOM 738 C C . MET A 1 104 ? -0.889 -11.674 -11.366 1.00 96.44 104 MET A C 1
ATOM 740 O O . MET A 1 104 ? -1.332 -12.029 -10.267 1.00 96.44 104 MET A O 1
ATOM 744 N N . GLY A 1 105 ? 0.407 -11.731 -11.679 1.00 95.88 105 GLY A N 1
ATOM 745 C CA . GLY A 1 105 ? 1.494 -12.057 -10.757 1.00 95.88 105 GLY A CA 1
ATOM 746 C C . GLY A 1 105 ? 1.713 -10.956 -9.720 1.00 95.88 105 GLY A C 1
ATOM 747 O O . GLY A 1 105 ? 0.882 -10.766 -8.835 1.00 95.88 105 GLY A O 1
ATOM 748 N N . TYR A 1 106 ? 2.840 -10.250 -9.810 1.00 95.12 106 TYR A N 1
ATOM 749 C CA . TYR A 1 106 ? 3.115 -9.055 -9.006 1.00 95.12 106 TYR A CA 1
ATOM 750 C C . TYR A 1 106 ? 2.779 -7.769 -9.774 1.00 95.12 106 TYR A C 1
ATOM 752 O O . TYR A 1 106 ? 2.607 -7.773 -10.995 1.00 95.12 106 TYR A O 1
ATOM 760 N N . VAL A 1 107 ? 2.651 -6.665 -9.041 1.00 98.50 107 VAL A N 1
ATOM 761 C CA . VAL A 1 107 ? 2.313 -5.344 -9.583 1.00 98.50 107 VAL A CA 1
ATOM 762 C C . VAL A 1 107 ? 3.277 -4.315 -9.022 1.00 98.50 107 VAL A C 1
ATOM 764 O O . VAL A 1 107 ? 3.424 -4.226 -7.806 1.00 98.50 107 VAL A O 1
ATOM 767 N N . CYS A 1 108 ? 3.882 -3.507 -9.887 1.00 97.88 108 CYS A N 1
ATOM 768 C CA . CYS A 1 108 ? 4.752 -2.411 -9.488 1.00 97.88 108 CYS A CA 1
ATOM 769 C C . CYS A 1 108 ? 4.294 -1.081 -10.096 1.00 97.88 108 CYS A C 1
ATOM 771 O O . CYS A 1 108 ? 4.037 -0.990 -11.296 1.00 97.88 108 CYS A O 1
ATOM 773 N N . GLY A 1 109 ? 4.208 -0.026 -9.284 1.00 97.62 109 GLY A N 1
ATOM 774 C CA . GLY A 1 109 ? 3.945 1.320 -9.792 1.00 97.62 109 GLY A CA 1
ATOM 775 C C . GLY A 1 109 ? 5.079 1.806 -10.696 1.00 97.62 109 GLY A C 1
ATOM 776 O O . GLY A 1 109 ? 4.807 2.338 -11.766 1.00 97.62 109 GLY A O 1
ATOM 777 N N . GLY A 1 110 ? 6.334 1.569 -10.307 1.00 96.88 110 GLY A N 1
ATOM 778 C CA . GLY A 1 110 ? 7.523 1.815 -11.123 1.00 96.88 110 GLY A CA 1
ATOM 779 C C . GLY A 1 110 ? 8.727 1.023 -10.606 1.00 96.88 110 GLY A C 1
ATOM 780 O O .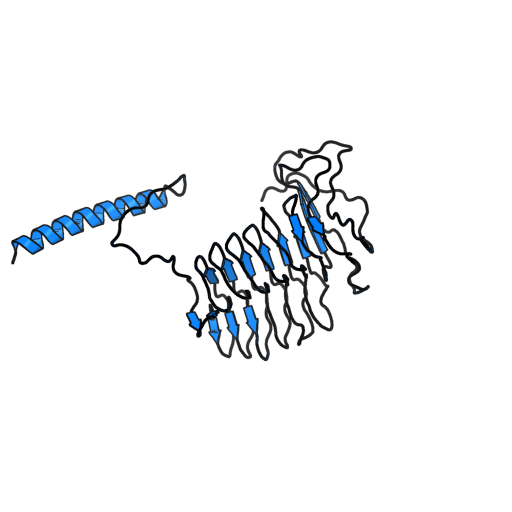 GLY A 1 110 ? 8.980 1.032 -9.402 1.00 96.88 110 GLY A O 1
ATOM 781 N N . LEU A 1 111 ? 9.427 0.337 -11.511 1.00 96.69 111 LEU A N 1
ATOM 782 C CA . LEU A 1 111 ? 10.471 -0.657 -11.237 1.00 96.69 111 LEU A CA 1
ATOM 783 C C . LEU A 1 111 ? 11.845 -0.178 -11.737 1.00 96.69 111 LEU A C 1
ATOM 785 O O . LEU A 1 111 ? 11.986 0.149 -12.919 1.00 96.69 111 LEU A O 1
ATOM 789 N N . THR A 1 112 ? 12.866 -0.199 -10.874 1.00 95.62 112 THR A N 1
ATOM 790 C CA . THR A 1 112 ? 14.280 -0.060 -11.270 1.00 95.62 112 THR A CA 1
ATOM 791 C C . THR A 1 112 ? 15.058 -1.343 -10.951 1.00 95.62 112 THR A C 1
ATOM 793 O O . THR A 1 112 ? 15.036 -1.832 -9.824 1.00 95.62 112 THR A O 1
ATOM 796 N N . VAL A 1 113 ? 15.721 -1.930 -11.956 1.00 91.44 113 VAL A N 1
ATOM 797 C CA . VAL A 1 113 ? 16.311 -3.282 -11.841 1.00 91.44 113 VAL A CA 1
ATOM 798 C C . VAL A 1 113 ? 17.732 -3.267 -11.266 1.00 91.44 113 VAL A C 1
ATOM 800 O O . VAL A 1 113 ? 17.987 -3.929 -10.263 1.00 91.44 113 VAL A O 1
ATOM 803 N N . ASP A 1 114 ? 18.668 -2.519 -11.869 1.00 89.50 114 ASP A N 1
ATOM 804 C CA . ASP A 1 114 ? 20.045 -2.425 -11.357 1.00 89.50 114 ASP A CA 1
ATOM 805 C C . ASP A 1 114 ? 20.239 -1.149 -10.529 1.00 89.50 114 ASP A C 1
ATOM 807 O O . ASP A 1 114 ? 20.774 -1.205 -9.425 1.00 89.50 114 ASP A O 1
ATOM 811 N N . SER A 1 115 ? 19.853 0.013 -11.060 1.00 88.19 115 SER A N 1
ATOM 812 C CA . SER A 1 115 ? 20.089 1.312 -10.421 1.00 88.19 115 SER A CA 1
ATOM 813 C C . SER A 1 115 ? 19.020 2.338 -10.778 1.00 88.19 115 SER A C 1
ATOM 815 O O . SER A 1 115 ? 18.354 2.211 -11.802 1.00 88.19 115 SER A O 1
ATOM 817 N N . GLY A 1 116 ? 18.930 3.387 -9.961 1.00 94.56 116 GLY A N 1
ATOM 818 C CA . GLY A 1 116 ? 17.932 4.447 -10.086 1.00 94.56 116 GLY A CA 1
ATOM 819 C C . GLY A 1 116 ? 16.794 4.289 -9.083 1.00 94.56 116 GLY A C 1
ATOM 820 O O . GLY A 1 116 ? 16.663 3.262 -8.415 1.00 94.56 116 GLY A O 1
ATOM 821 N N . ASN A 1 117 ? 15.997 5.335 -8.935 1.00 97.44 117 ASN A N 1
ATOM 822 C CA . ASN A 1 117 ? 15.046 5.508 -7.844 1.00 97.44 117 ASN A CA 1
ATOM 823 C C . ASN A 1 117 ? 13.609 5.259 -8.310 1.00 97.44 117 ASN A C 1
ATOM 825 O O . ASN A 1 117 ? 13.198 5.761 -9.355 1.00 97.44 117 ASN A O 1
ATOM 829 N N . ALA A 1 118 ? 12.810 4.563 -7.503 1.00 98.25 118 ALA A N 1
ATOM 830 C CA . ALA A 1 118 ? 11.379 4.403 -7.738 1.00 98.25 118 ALA A CA 1
ATOM 831 C C . ALA A 1 118 ? 10.620 5.464 -6.928 1.00 98.25 118 ALA A C 1
ATOM 833 O O . ALA A 1 118 ? 10.392 5.283 -5.732 1.00 98.25 118 ALA A O 1
ATOM 834 N N . THR A 1 119 ? 10.260 6.598 -7.541 1.00 98.50 119 THR A N 1
ATOM 835 C CA . THR A 1 119 ? 9.698 7.744 -6.796 1.00 98.50 119 THR A CA 1
ATOM 836 C C . THR A 1 119 ? 8.330 8.223 -7.272 1.00 98.50 119 THR A C 1
ATOM 838 O O . THR A 1 119 ? 8.050 8.343 -8.465 1.00 98.50 119 THR A O 1
ATOM 841 N N . SER A 1 120 ? 7.462 8.580 -6.320 1.00 98.56 120 SER A N 1
ATOM 842 C CA . SER A 1 120 ? 6.121 9.144 -6.580 1.00 98.56 120 SER A CA 1
ATOM 843 C C . SER A 1 120 ? 5.191 8.281 -7.454 1.00 98.56 120 SER A C 1
ATOM 845 O O . SER A 1 120 ? 4.190 8.788 -7.975 1.00 98.56 120 SER A O 1
ATOM 847 N N . ASN A 1 121 ? 5.501 6.994 -7.623 1.00 98.75 121 ASN A N 1
ATOM 848 C CA . ASN A 1 121 ? 4.707 6.062 -8.415 1.00 98.75 121 ASN A CA 1
ATOM 849 C C . ASN A 1 121 ? 3.436 5.638 -7.666 1.00 98.75 121 ASN A C 1
ATOM 851 O O . ASN A 1 121 ? 3.311 5.817 -6.448 1.00 98.75 121 ASN A O 1
ATOM 855 N N . ARG A 1 122 ? 2.456 5.102 -8.399 1.00 98.56 122 ARG A N 1
ATOM 856 C CA . ARG A 1 122 ? 1.146 4.733 -7.859 1.00 98.56 122 ARG A CA 1
ATOM 857 C C . ARG A 1 122 ? 0.671 3.370 -8.333 1.00 98.56 122 ARG A C 1
ATOM 859 O O . ARG A 1 122 ? 0.793 3.040 -9.507 1.00 98.56 122 ARG A O 1
ATOM 866 N N . VAL A 1 123 ? 0.021 2.638 -7.436 1.00 98.88 123 VAL A N 1
ATOM 867 C CA . VAL A 1 123 ? -0.784 1.456 -7.765 1.00 98.88 123 VAL A CA 1
ATOM 868 C C . VAL A 1 123 ? -2.189 1.659 -7.208 1.00 98.88 123 VAL A C 1
ATOM 870 O O . VAL A 1 123 ? -2.345 2.019 -6.044 1.00 98.88 123 VAL A O 1
ATOM 873 N N . ILE A 1 124 ? -3.214 1.453 -8.032 1.00 98.75 124 ILE A N 1
ATOM 874 C CA . ILE A 1 124 ? -4.624 1.662 -7.691 1.00 98.75 124 ILE A CA 1
ATOM 875 C C . ILE A 1 124 ? -5.396 0.382 -8.014 1.00 98.75 124 ILE A C 1
ATOM 877 O O . ILE A 1 124 ? -5.632 0.075 -9.177 1.00 98.75 124 ILE A O 1
ATOM 881 N N . ILE A 1 125 ? -5.814 -0.356 -6.988 1.00 98.69 125 ILE A N 1
ATOM 882 C CA . ILE A 1 125 ? -6.528 -1.631 -7.109 1.00 98.69 125 ILE A CA 1
ATOM 883 C C . ILE A 1 125 ? -7.976 -1.437 -6.665 1.00 98.69 125 ILE A C 1
ATOM 885 O O . ILE A 1 125 ? -8.253 -1.097 -5.514 1.00 98.69 125 ILE A O 1
ATOM 889 N N . SER A 1 126 ? -8.903 -1.671 -7.589 1.00 98.38 126 SER A N 1
ATOM 890 C CA . SER A 1 126 ? -10.356 -1.594 -7.371 1.00 98.38 126 SER A CA 1
ATOM 891 C C . SER A 1 126 ? -11.083 -2.917 -7.636 1.00 98.38 126 SER A C 1
ATOM 893 O O . SER A 1 126 ? -12.195 -3.122 -7.151 1.00 98.38 126 SER A O 1
ATOM 895 N N . GLY A 1 127 ? -10.432 -3.839 -8.345 1.00 95.75 127 GLY A N 1
ATOM 896 C CA . GLY A 1 127 ? -10.920 -5.178 -8.654 1.00 95.75 127 GLY A CA 1
ATOM 897 C C . GLY A 1 127 ? -9.764 -6.102 -9.035 1.00 95.75 127 GLY A C 1
ATOM 898 O O . GLY A 1 127 ? -8.609 -5.797 -8.750 1.00 95.75 127 GLY A O 1
ATOM 899 N N . GLY A 1 128 ? -10.077 -7.233 -9.667 1.00 97.00 128 GLY A N 1
ATOM 900 C CA . GLY A 1 128 ? -9.077 -8.222 -10.083 1.00 97.00 128 GLY A CA 1
ATOM 901 C C . GLY A 1 128 ? -8.451 -9.028 -8.935 1.00 97.00 128 GLY A C 1
ATOM 902 O O . GLY A 1 128 ? -8.909 -8.994 -7.788 1.00 97.00 128 GLY A O 1
ATOM 903 N N . THR A 1 129 ? -7.425 -9.811 -9.268 1.00 98.31 129 THR A N 1
ATOM 904 C CA . THR A 1 129 ? -6.636 -10.629 -8.333 1.00 98.31 129 THR A CA 1
ATOM 905 C C . THR A 1 129 ? -5.143 -10.486 -8.616 1.00 98.31 129 THR A C 1
ATOM 907 O O . THR A 1 129 ? -4.657 -10.922 -9.658 1.00 98.31 129 THR A O 1
ATOM 910 N N . VAL A 1 130 ? -4.409 -9.936 -7.650 1.00 98.56 130 VAL A N 1
ATOM 911 C CA . VAL A 1 130 ? -2.943 -9.948 -7.615 1.00 98.56 130 VAL A CA 1
ATOM 912 C C . VAL A 1 130 ? -2.508 -11.155 -6.791 1.00 98.56 130 VAL A C 1
ATOM 914 O O . VAL A 1 130 ? -2.753 -11.219 -5.585 1.00 98.56 130 VAL A O 1
ATOM 917 N N . SER A 1 131 ? -1.920 -12.150 -7.452 1.00 97.62 131 SER A N 1
ATOM 918 C CA . SER A 1 131 ? -1.507 -13.413 -6.823 1.00 97.62 131 SER A CA 1
ATOM 919 C C . SER A 1 131 ? -0.142 -13.334 -6.128 1.00 97.62 131 SER A C 1
ATOM 921 O O . SER A 1 131 ? 0.131 -14.126 -5.227 1.00 97.62 131 SER A O 1
ATOM 923 N N . GLY A 1 132 ? 0.692 -12.374 -6.527 1.00 96.94 132 GLY A N 1
ATOM 924 C CA . GLY A 1 132 ? 1.974 -12.044 -5.915 1.00 96.94 132 GLY A CA 1
ATOM 925 C C . GLY A 1 132 ? 1.915 -10.751 -5.100 1.00 96.94 132 GLY A C 1
ATOM 926 O O . GLY A 1 132 ? 0.894 -10.415 -4.497 1.00 96.94 132 GLY A O 1
ATOM 927 N N . TYR A 1 133 ? 3.045 -10.049 -5.070 1.00 98.31 133 TYR A N 1
ATOM 928 C CA . TYR A 1 133 ? 3.256 -8.828 -4.293 1.00 98.31 133 TYR A CA 1
ATOM 929 C C . TYR A 1 133 ? 2.739 -7.567 -4.998 1.00 98.31 133 TYR A C 1
ATOM 931 O O . TYR A 1 133 ? 2.635 -7.521 -6.226 1.00 98.31 133 TYR A O 1
ATOM 939 N N . VAL A 1 134 ? 2.461 -6.522 -4.218 1.00 98.88 134 VAL A N 1
ATOM 940 C CA . VAL A 1 134 ? 2.153 -5.176 -4.727 1.00 98.88 134 VAL A CA 1
ATOM 941 C C . VAL A 1 134 ? 3.197 -4.194 -4.218 1.00 98.88 134 VAL A C 1
ATOM 943 O O . VAL A 1 134 ? 3.348 -4.050 -3.010 1.00 98.88 134 VAL A O 1
ATOM 946 N N . TYR A 1 135 ? 3.844 -3.470 -5.124 1.00 98.81 135 TYR A N 1
ATOM 947 C CA . TYR A 1 135 ? 4.838 -2.444 -4.826 1.00 98.81 135 TYR A CA 1
ATOM 948 C C . TYR A 1 135 ? 4.350 -1.087 -5.329 1.00 98.81 135 TYR A C 1
ATOM 950 O O . TYR A 1 135 ? 4.072 -0.922 -6.518 1.00 98.81 135 TYR A O 1
ATOM 958 N N . GLY A 1 136 ? 4.270 -0.083 -4.454 1.00 98.56 136 GLY A N 1
ATOM 959 C CA . GLY A 1 136 ? 4.050 1.298 -4.893 1.00 98.56 136 GLY A CA 1
ATOM 960 C C . GLY A 1 136 ? 5.183 1.767 -5.808 1.00 98.56 136 GLY A C 1
ATOM 961 O O . GLY A 1 136 ? 4.917 2.391 -6.829 1.00 98.56 136 GLY A O 1
ATOM 962 N N . GLY A 1 137 ? 6.418 1.385 -5.481 1.00 98.19 137 GLY A N 1
ATOM 963 C CA . GLY A 1 137 ? 7.597 1.409 -6.344 1.00 98.19 137 GLY A CA 1
ATOM 964 C C . GLY A 1 137 ? 8.631 0.403 -5.829 1.00 98.19 137 GLY A C 1
ATOM 965 O O . GLY A 1 137 ? 8.660 0.137 -4.627 1.00 98.19 137 GLY A O 1
ATOM 966 N N . ASP A 1 138 ? 9.438 -0.158 -6.722 1.00 98.06 138 ASP A N 1
ATOM 967 C CA . ASP A 1 138 ? 10.470 -1.166 -6.432 1.00 98.06 138 ASP A CA 1
ATOM 968 C C . ASP A 1 138 ? 11.807 -0.675 -7.004 1.00 98.06 138 ASP A C 1
ATOM 970 O O . ASP A 1 138 ? 11.888 -0.348 -8.191 1.00 98.06 138 ASP A O 1
ATOM 974 N N . ALA A 1 139 ? 12.825 -0.540 -6.153 1.00 97.12 139 ALA A N 1
ATOM 975 C CA . ALA A 1 139 ? 14.123 0.026 -6.501 1.00 97.12 139 ALA A CA 1
ATOM 976 C C . ALA A 1 139 ? 15.281 -0.893 -6.086 1.00 97.12 139 ALA A C 1
ATOM 978 O O . ALA A 1 139 ? 15.802 -0.786 -4.972 1.00 97.12 139 ALA A O 1
ATOM 979 N N . GLY A 1 140 ? 15.751 -1.731 -7.017 1.00 92.19 140 GLY A N 1
ATOM 980 C CA . GLY A 1 140 ? 16.675 -2.841 -6.750 1.00 92.19 140 GLY A CA 1
ATOM 981 C C . GLY A 1 140 ? 17.927 -2.479 -5.939 1.00 92.19 140 GLY A C 1
ATOM 982 O O . GLY A 1 140 ? 18.260 -3.185 -4.992 1.00 92.19 140 GLY A O 1
ATOM 983 N N . ASN A 1 141 ? 18.593 -1.360 -6.253 1.00 92.88 141 ASN A N 1
ATOM 984 C CA . ASN A 1 141 ? 19.695 -0.802 -5.441 1.00 92.88 141 ASN A CA 1
ATOM 985 C C . ASN A 1 141 ? 19.543 0.716 -5.186 1.00 92.88 141 ASN A C 1
ATOM 987 O O . ASN A 1 141 ? 20.525 1.409 -4.912 1.00 92.88 141 ASN A O 1
ATOM 991 N N . GLY A 1 142 ? 18.331 1.257 -5.343 1.00 95.00 142 GLY A N 1
ATOM 992 C CA . GLY A 1 142 ? 18.053 2.696 -5.279 1.00 95.00 142 GLY A CA 1
ATOM 993 C C . GLY A 1 142 ? 17.389 3.144 -3.977 1.00 95.00 142 GLY A C 1
ATOM 994 O O . GLY A 1 142 ? 17.631 2.598 -2.896 1.00 95.00 142 GLY A O 1
ATOM 995 N N . ILE A 1 143 ? 16.523 4.153 -4.089 1.00 98.00 143 ILE A N 1
ATOM 996 C CA . ILE A 1 143 ? 15.548 4.505 -3.049 1.00 98.00 143 ILE A CA 1
ATOM 997 C C . ILE A 1 143 ? 14.127 4.407 -3.611 1.00 98.00 143 ILE A C 1
ATOM 999 O O . ILE A 1 143 ? 13.890 4.746 -4.773 1.00 98.00 143 ILE A O 1
ATOM 1003 N N . ALA A 1 144 ? 13.181 3.980 -2.776 1.00 98.62 144 ALA A N 1
ATOM 1004 C CA . ALA A 1 144 ? 11.771 3.855 -3.131 1.00 98.62 144 ALA A CA 1
ATOM 1005 C C . ALA A 1 144 ? 10.927 4.804 -2.272 1.00 98.62 144 ALA A C 1
ATOM 1007 O O . ALA A 1 144 ? 10.496 4.436 -1.180 1.00 98.62 144 ALA A O 1
ATOM 1008 N N . THR A 1 145 ? 10.721 6.045 -2.725 1.00 98.75 145 THR A N 1
ATOM 1009 C CA . THR A 1 145 ? 10.152 7.115 -1.884 1.00 98.75 145 THR A CA 1
ATOM 1010 C C . THR A 1 145 ? 8.912 7.797 -2.460 1.00 98.75 145 THR A C 1
ATOM 1012 O O . THR A 1 145 ? 8.727 7.922 -3.672 1.00 98.75 145 THR A O 1
ATOM 1015 N N . SER A 1 146 ? 8.046 8.291 -1.569 1.00 98.75 146 SER A N 1
ATOM 1016 C CA . SER A 1 146 ? 6.809 9.018 -1.923 1.00 98.75 146 SER A CA 1
ATOM 1017 C C . SER A 1 146 ? 5.808 8.237 -2.793 1.00 98.75 146 SER A C 1
ATOM 1019 O O . SER A 1 146 ? 4.885 8.826 -3.361 1.00 98.75 146 SER A O 1
ATOM 1021 N N . ASN A 1 147 ? 5.961 6.919 -2.908 1.00 98.88 147 ASN A N 1
ATOM 1022 C CA . ASN A 1 147 ? 5.068 6.072 -3.689 1.00 98.88 147 ASN A CA 1
ATOM 1023 C C . ASN A 1 147 ? 3.730 5.865 -2.956 1.00 98.88 147 ASN A C 1
ATOM 1025 O O . ASN A 1 147 ? 3.627 6.041 -1.740 1.00 98.88 147 ASN A O 1
ATOM 1029 N N . THR A 1 148 ? 2.664 5.525 -3.683 1.00 98.88 148 THR A N 1
ATOM 1030 C CA . THR A 1 148 ? 1.327 5.331 -3.094 1.00 98.88 148 THR A CA 1
ATOM 1031 C C . THR A 1 148 ? 0.628 4.083 -3.626 1.00 98.88 148 THR A C 1
ATOM 1033 O O . THR A 1 148 ? 0.325 3.996 -4.813 1.00 98.88 148 THR A O 1
ATOM 1036 N N . VAL A 1 149 ? 0.262 3.165 -2.734 1.00 98.94 149 VAL A N 1
ATOM 1037 C CA . VAL A 1 149 ? -0.645 2.049 -3.037 1.00 98.94 149 VAL A CA 1
ATOM 1038 C C . VAL A 1 149 ? -2.044 2.389 -2.525 1.00 98.94 149 VAL A C 1
ATOM 1040 O O . VAL A 1 149 ? -2.212 2.783 -1.373 1.00 98.94 149 VAL A O 1
ATOM 1043 N N . ILE A 1 150 ? -3.064 2.237 -3.364 1.00 98.88 150 ILE A N 1
ATOM 1044 C CA . ILE A 1 150 ? -4.476 2.443 -3.027 1.00 98.88 150 ILE A CA 1
ATOM 1045 C C . ILE A 1 150 ? -5.221 1.145 -3.317 1.00 98.88 150 ILE A C 1
ATOM 1047 O O . ILE A 1 150 ? -5.226 0.690 -4.456 1.00 98.88 150 ILE A O 1
ATOM 1051 N N . ILE A 1 151 ? -5.871 0.562 -2.312 1.00 98.88 151 ILE A N 1
ATOM 1052 C CA . ILE A 1 151 ? -6.641 -0.678 -2.456 1.00 98.88 151 ILE A CA 1
ATOM 1053 C C . ILE A 1 151 ? -8.066 -0.438 -1.949 1.00 98.88 151 ILE A C 1
ATOM 1055 O O . ILE A 1 151 ? -8.279 -0.110 -0.780 1.00 98.88 151 ILE A O 1
ATOM 1059 N N . SER A 1 152 ? -9.047 -0.564 -2.842 1.00 98.44 152 SER A N 1
ATOM 1060 C CA . SER A 1 152 ? -10.478 -0.355 -2.572 1.00 98.44 152 SER A CA 1
ATOM 1061 C C . SER A 1 152 ? -11.342 -1.601 -2.810 1.00 98.44 152 SER A C 1
ATOM 1063 O O . SER A 1 152 ? -12.464 -1.688 -2.303 1.00 98.44 152 SER A O 1
ATOM 1065 N N . GLY A 1 153 ? -10.814 -2.591 -3.529 1.00 97.25 153 GLY A N 1
ATOM 1066 C CA . GLY A 1 153 ? -11.477 -3.855 -3.839 1.00 97.25 153 GLY A CA 1
ATOM 1067 C C . GLY A 1 153 ? -10.495 -4.882 -4.401 1.00 97.25 153 GLY A C 1
ATOM 1068 O O . GLY A 1 153 ? -9.284 -4.679 -4.341 1.00 97.25 153 GLY A O 1
ATOM 1069 N N . GLY A 1 154 ? -11.020 -5.983 -4.940 1.00 98.00 154 GLY A N 1
ATOM 1070 C CA . GLY A 1 154 ? -10.212 -7.091 -5.461 1.00 98.00 154 GLY A CA 1
ATOM 1071 C C . GLY A 1 154 ? -9.557 -7.949 -4.372 1.00 98.00 154 GLY A C 1
ATOM 1072 O O . GLY A 1 154 ? -9.885 -7.847 -3.185 1.00 98.00 154 GLY A O 1
ATOM 1073 N N . THR A 1 155 ? -8.630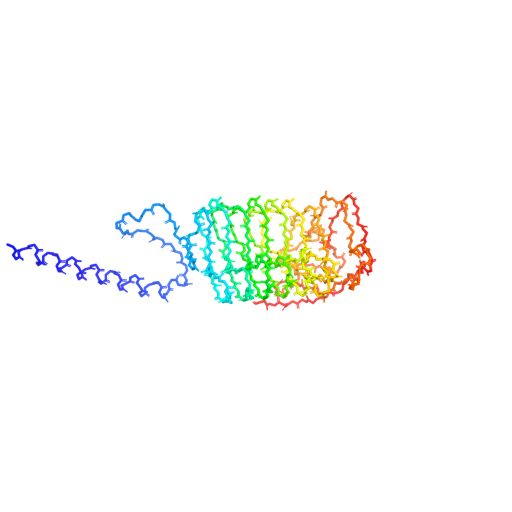 -8.804 -4.799 1.00 98.69 155 THR A N 1
ATOM 1074 C CA . THR A 1 155 ? -7.843 -9.689 -3.929 1.00 98.69 155 THR A CA 1
ATOM 1075 C C . THR A 1 155 ? -6.355 -9.424 -4.120 1.00 98.69 155 THR A C 1
ATOM 1077 O O . THR A 1 155 ? -5.872 -9.453 -5.250 1.00 98.69 155 THR A O 1
ATOM 1080 N N . VAL A 1 156 ? -5.621 -9.229 -3.025 1.00 98.75 156 VAL A N 1
ATOM 1081 C CA . VAL A 1 156 ? -4.153 -9.212 -3.008 1.00 98.75 156 VAL A CA 1
ATOM 1082 C C . VAL A 1 156 ? -3.674 -10.348 -2.110 1.00 98.75 156 VAL A C 1
ATOM 1084 O O . VAL A 1 156 ? -3.900 -10.341 -0.895 1.00 98.75 156 VAL A O 1
ATOM 1087 N N . ALA A 1 157 ? -3.077 -11.360 -2.738 1.00 97.88 157 ALA A N 1
ATOM 1088 C CA . ALA A 1 157 ? -2.696 -12.599 -2.074 1.00 97.88 157 ALA A CA 1
ATOM 1089 C C . ALA A 1 157 ? -1.327 -12.504 -1.376 1.00 97.88 157 ALA A C 1
ATOM 1091 O O . ALA A 1 157 ? -1.156 -13.051 -0.281 1.00 97.88 157 ALA A O 1
ATOM 1092 N N . GLY A 1 158 ? -0.371 -11.808 -2.000 1.00 98.06 158 GLY A N 1
ATOM 1093 C CA . GLY A 1 158 ? 0.942 -11.528 -1.427 1.00 98.06 158 GLY A CA 1
ATOM 1094 C C . GLY A 1 158 ? 0.959 -10.319 -0.492 1.00 98.06 158 GLY A C 1
ATOM 1095 O O . GLY A 1 158 ? -0.072 -9.736 -0.149 1.00 98.06 158 GLY A O 1
ATOM 1096 N N . ASP A 1 159 ? 2.168 -9.960 -0.075 1.00 98.75 159 ASP A N 1
ATOM 1097 C CA . ASP A 1 159 ? 2.437 -8.785 0.751 1.00 98.75 159 ASP A CA 1
ATOM 1098 C C . ASP A 1 159 ? 2.363 -7.482 -0.081 1.00 98.75 159 ASP A C 1
ATOM 1100 O O . ASP A 1 159 ? 2.565 -7.473 -1.300 1.00 98.75 159 ASP A O 1
ATOM 1104 N N . VAL A 1 160 ? 2.035 -6.375 0.588 1.00 98.94 160 VAL A N 1
ATOM 1105 C CA . VAL A 1 160 ? 1.892 -5.034 -0.002 1.00 98.94 160 VAL A CA 1
ATOM 1106 C C . VAL A 1 160 ? 2.991 -4.136 0.544 1.00 98.94 160 VAL A C 1
ATOM 1108 O O . VAL A 1 160 ? 3.118 -4.009 1.756 1.00 98.94 160 VAL A O 1
ATOM 1111 N N . TYR A 1 161 ? 3.715 -3.451 -0.330 1.00 98.88 161 TYR A N 1
ATOM 1112 C CA . TYR A 1 161 ? 4.799 -2.537 -0.003 1.00 98.88 161 TYR A CA 1
ATOM 1113 C C . TYR A 1 161 ? 4.461 -1.140 -0.517 1.00 98.88 161 TYR A C 1
ATOM 1115 O O . TYR A 1 161 ? 4.222 -0.950 -1.712 1.00 98.88 161 TYR A O 1
ATOM 1123 N N . GLY A 1 162 ? 4.466 -0.139 0.366 1.00 98.69 162 GLY A N 1
ATOM 1124 C CA . GLY A 1 162 ? 4.406 1.261 -0.054 1.00 98.69 162 GLY A CA 1
ATOM 1125 C C . GLY A 1 162 ? 5.578 1.602 -0.981 1.00 98.69 162 GLY A C 1
ATOM 1126 O O . GLY A 1 162 ? 5.356 2.191 -2.033 1.00 98.69 162 GLY A O 1
ATOM 1127 N N . GLY A 1 163 ? 6.784 1.134 -0.652 1.00 98.50 163 GLY A N 1
ATOM 1128 C CA . GLY A 1 163 ? 7.923 1.024 -1.567 1.00 98.50 163 GLY A CA 1
ATOM 1129 C C . GLY A 1 163 ? 8.919 -0.046 -1.101 1.00 98.50 163 GLY A C 1
ATOM 1130 O O . GLY A 1 163 ? 9.050 -0.259 0.102 1.00 98.50 163 GLY A O 1
ATOM 1131 N N . ASP A 1 164 ? 9.604 -0.714 -2.026 1.00 98.50 164 ASP A N 1
ATOM 1132 C CA . ASP A 1 164 ? 10.694 -1.657 -1.730 1.00 98.50 164 ASP A CA 1
ATOM 1133 C C . ASP A 1 164 ? 12.027 -1.102 -2.248 1.00 98.50 164 ASP A C 1
ATOM 1135 O O . ASP A 1 164 ? 12.139 -0.662 -3.391 1.00 98.50 164 ASP A O 1
ATOM 1139 N N . ALA A 1 165 ? 13.026 -1.082 -1.374 1.00 97.06 165 ALA A N 1
ATOM 1140 C CA . ALA A 1 165 ? 14.420 -0.780 -1.656 1.00 97.06 165 ALA A CA 1
ATOM 1141 C C . ALA A 1 165 ? 15.317 -1.720 -0.825 1.00 97.06 165 ALA A C 1
ATOM 1143 O O . ALA A 1 165 ? 16.291 -1.283 -0.203 1.00 97.06 165 ALA A O 1
ATOM 1144 N N . SER A 1 166 ? 14.970 -3.012 -0.782 1.00 89.69 166 SER A N 1
ATOM 1145 C CA . SER A 1 166 ? 15.627 -4.059 0.013 1.00 89.69 166 SER A CA 1
ATOM 1146 C C . SER A 1 166 ? 17.108 -4.277 -0.335 1.00 89.69 166 SER A C 1
ATOM 1148 O O . SER A 1 166 ? 17.911 -4.484 0.576 1.00 89.69 166 SER A O 1
ATOM 1150 N N . GLY A 1 167 ? 17.503 -4.162 -1.611 1.00 86.12 167 GLY A N 1
ATOM 1151 C CA . GLY A 1 167 ? 18.919 -4.069 -2.021 1.00 86.12 167 GLY A CA 1
ATOM 1152 C C . GLY A 1 167 ? 19.490 -2.641 -2.021 1.00 86.12 167 GLY A C 1
ATOM 1153 O O . GLY A 1 167 ? 20.700 -2.450 -2.136 1.00 86.12 167 GLY A O 1
ATOM 1154 N N . GLY A 1 168 ? 18.628 -1.635 -1.864 1.00 89.06 168 GLY A N 1
ATOM 1155 C CA . GLY A 1 168 ? 18.978 -0.228 -1.706 1.00 89.06 168 GLY A CA 1
ATOM 1156 C C . GLY A 1 168 ? 19.183 0.175 -0.243 1.00 89.06 168 GLY A C 1
ATOM 1157 O O . GLY A 1 168 ? 19.845 -0.506 0.541 1.00 89.06 168 GLY A O 1
ATOM 1158 N N . SER A 1 169 ? 18.679 1.349 0.144 1.00 91.38 169 SER A N 1
ATOM 1159 C CA . SER A 1 169 ? 18.861 1.858 1.518 1.00 91.38 169 SER A CA 1
ATOM 1160 C C . SER A 1 169 ? 17.657 2.569 2.129 1.00 91.38 169 SER A C 1
ATOM 1162 O O . SER A 1 169 ? 17.542 2.569 3.354 1.00 91.38 169 SER A O 1
ATOM 1164 N N . ILE A 1 170 ? 16.775 3.180 1.331 1.00 97.69 170 ILE A N 1
ATOM 1165 C CA . ILE A 1 170 ? 15.720 4.069 1.840 1.00 97.69 170 ILE A CA 1
ATOM 1166 C C . ILE A 1 170 ? 14.385 3.766 1.150 1.00 97.69 170 ILE A C 1
ATOM 1168 O O . ILE A 1 170 ? 14.285 3.871 -0.072 1.00 97.69 170 ILE A O 1
ATOM 1172 N N . ALA A 1 171 ? 13.355 3.475 1.945 1.00 98.44 171 ALA A N 1
ATOM 1173 C CA . ALA A 1 171 ? 11.974 3.297 1.502 1.00 98.44 171 ALA A CA 1
ATOM 1174 C C . ALA A 1 171 ? 11.013 4.137 2.369 1.00 98.44 171 ALA A C 1
ATOM 1176 O O . ALA A 1 171 ? 10.305 3.609 3.226 1.00 98.44 171 ALA A O 1
ATOM 1177 N N . THR A 1 172 ? 11.019 5.460 2.173 1.00 98.62 172 THR A N 1
ATOM 1178 C CA . THR A 1 172 ? 10.402 6.459 3.072 1.00 98.62 172 THR A CA 1
ATOM 1179 C C . THR A 1 172 ? 9.378 7.377 2.395 1.00 98.62 172 THR A C 1
ATOM 1181 O O . THR A 1 172 ? 9.366 7.567 1.175 1.00 98.62 172 THR A O 1
ATOM 1184 N N . GLY A 1 173 ? 8.497 7.986 3.194 1.00 98.69 173 GLY A N 1
ATOM 1185 C CA . GLY A 1 173 ? 7.426 8.870 2.716 1.00 98.69 173 GLY A CA 1
ATOM 1186 C C . GLY A 1 173 ? 6.347 8.170 1.878 1.00 98.69 173 GLY A C 1
ATOM 1187 O O . GLY A 1 173 ? 5.564 8.840 1.205 1.00 98.69 173 GLY A O 1
ATOM 1188 N N . ASN A 1 174 ? 6.336 6.838 1.851 1.00 98.88 174 ASN A N 1
ATOM 1189 C CA . ASN A 1 174 ? 5.404 6.026 1.083 1.00 98.88 174 ASN A CA 1
ATOM 1190 C C . ASN A 1 174 ? 4.051 5.911 1.794 1.00 98.88 174 ASN A C 1
ATOM 1192 O O . ASN A 1 174 ? 3.945 6.036 3.014 1.00 98.88 174 ASN A O 1
ATOM 1196 N N . ARG A 1 175 ? 2.989 5.634 1.039 1.00 98.81 175 ARG A N 1
ATOM 1197 C CA . ARG A 1 175 ? 1.627 5.608 1.581 1.00 98.81 175 ARG A CA 1
ATOM 1198 C C . ARG A 1 175 ? 0.841 4.399 1.106 1.00 98.81 175 ARG A C 1
ATOM 1200 O O . ARG A 1 175 ? 0.767 4.138 -0.091 1.00 98.81 175 ARG A O 1
ATOM 1207 N N . VAL A 1 176 ? 0.176 3.715 2.031 1.00 98.94 176 VAL A N 1
ATOM 1208 C CA . VAL A 1 176 ? -0.809 2.677 1.708 1.00 98.94 176 VAL A CA 1
ATOM 1209 C C . VAL A 1 176 ? -2.184 3.156 2.157 1.00 98.94 176 VAL A C 1
ATOM 1211 O O . VAL A 1 176 ? -2.379 3.495 3.320 1.00 98.94 176 VAL A O 1
ATOM 1214 N N . ILE A 1 177 ? -3.142 3.212 1.232 1.00 98.75 177 ILE A N 1
ATOM 1215 C CA . ILE A 1 177 ? -4.519 3.651 1.480 1.00 98.75 177 ILE A CA 1
ATOM 1216 C C . ILE A 1 177 ? -5.454 2.460 1.284 1.00 98.75 177 ILE A C 1
ATOM 1218 O O . ILE A 1 177 ? -5.616 1.968 0.168 1.00 98.75 177 ILE A O 1
ATOM 1222 N N . LEU A 1 178 ? -6.109 2.028 2.358 1.00 98.69 178 LEU A N 1
ATOM 1223 C CA . LEU A 1 178 ? -7.106 0.962 2.338 1.00 98.69 178 LEU A CA 1
ATOM 1224 C C . LEU A 1 178 ? -8.507 1.565 2.435 1.00 98.69 178 LEU A C 1
ATOM 1226 O O . LEU A 1 178 ? -8.793 2.357 3.329 1.00 98.69 178 LEU A O 1
ATOM 1230 N N . SER A 1 179 ? -9.405 1.189 1.534 1.00 96.56 179 SER A N 1
ATOM 1231 C CA . SER A 1 179 ? -10.799 1.652 1.501 1.00 96.56 179 SER A CA 1
ATOM 1232 C C . SER A 1 179 ? -11.717 0.531 1.009 1.00 96.56 179 SER A C 1
ATOM 1234 O O . SER A 1 179 ? -11.233 -0.558 0.724 1.00 96.56 179 SER A O 1
ATOM 1236 N N . GLY A 1 180 ? -13.030 0.761 0.919 1.00 95.94 180 GLY A N 1
ATOM 1237 C CA . GLY A 1 180 ? -13.958 -0.220 0.344 1.00 95.94 180 GLY A CA 1
ATOM 1238 C C . GLY A 1 180 ? -13.913 -1.584 1.045 1.00 95.94 180 GLY A C 1
ATOM 1239 O O . GLY A 1 180 ? -14.033 -1.641 2.270 1.00 95.94 180 GLY A O 1
ATOM 1240 N N . ALA A 1 181 ? -13.775 -2.669 0.277 1.00 96.81 181 ALA A N 1
ATOM 1241 C CA . ALA A 1 181 ? -13.797 -4.045 0.793 1.00 96.81 181 ALA A CA 1
ATOM 1242 C C . ALA A 1 181 ? -12.840 -5.012 0.047 1.00 96.81 181 ALA A C 1
ATOM 1244 O O . ALA A 1 181 ? -13.299 -6.001 -0.532 1.00 96.81 181 ALA A O 1
ATOM 1245 N N . PRO A 1 182 ? -11.519 -4.750 0.019 1.00 98.31 182 PRO A N 1
ATOM 1246 C CA . PRO A 1 182 ? -10.534 -5.669 -0.543 1.00 98.31 182 PRO A CA 1
ATOM 1247 C C . PRO A 1 182 ? -10.316 -6.905 0.335 1.00 98.31 182 PRO A C 1
ATOM 1249 O O . PRO A 1 182 ? -10.468 -6.862 1.558 1.00 98.31 182 PRO A O 1
ATOM 1252 N N . THR A 1 183 ? -9.875 -7.993 -0.295 1.00 98.56 183 THR A N 1
ATOM 1253 C CA . THR A 1 183 ? -9.356 -9.183 0.392 1.00 98.56 183 THR A CA 1
ATOM 1254 C C . THR A 1 183 ? -7.832 -9.116 0.421 1.00 98.56 183 THR A C 1
ATOM 1256 O O . THR A 1 183 ? -7.201 -9.156 -0.631 1.00 98.56 183 THR A O 1
ATOM 1259 N N . LEU A 1 184 ? -7.239 -9.015 1.613 1.00 98.50 184 LEU A N 1
ATOM 1260 C CA . LEU A 1 184 ? -5.788 -8.941 1.815 1.00 98.50 184 LEU A CA 1
ATOM 1261 C C . LEU A 1 184 ? -5.341 -10.137 2.662 1.00 98.50 184 LEU A C 1
ATOM 1263 O O . LEU A 1 184 ? -5.834 -10.313 3.778 1.00 98.50 184 LEU A O 1
ATOM 1267 N N . THR A 1 185 ? -4.414 -10.956 2.160 1.00 96.94 185 THR A N 1
ATOM 1268 C CA . THR A 1 185 ? -3.879 -12.112 2.918 1.00 96.94 185 THR A CA 1
ATOM 1269 C C . THR A 1 185 ? -2.407 -11.984 3.303 1.00 96.94 185 THR A C 1
ATOM 1271 O O . THR A 1 185 ? -1.921 -12.775 4.115 1.00 96.94 185 THR A O 1
ATOM 1274 N N . GLY A 1 186 ? -1.707 -10.985 2.765 1.00 97.69 186 GLY A N 1
ATOM 1275 C CA . GLY A 1 186 ? -0.330 -10.656 3.116 1.00 97.69 186 GLY A CA 1
ATOM 1276 C C . GLY A 1 186 ? -0.174 -9.668 4.275 1.00 97.69 186 GLY A C 1
ATOM 1277 O O . GLY A 1 186 ? -1.137 -9.220 4.911 1.00 97.69 186 GLY A O 1
ATOM 1278 N N . ILE A 1 187 ? 1.087 -9.360 4.561 1.00 98.50 187 ILE A N 1
ATOM 1279 C CA . ILE A 1 187 ? 1.556 -8.265 5.411 1.00 98.50 187 ILE A CA 1
ATOM 1280 C C . ILE A 1 187 ? 1.528 -6.965 4.600 1.00 98.50 187 ILE A C 1
ATOM 1282 O O . ILE A 1 187 ? 1.772 -6.972 3.396 1.00 98.50 187 ILE A O 1
ATOM 1286 N N . ILE A 1 188 ? 1.246 -5.846 5.263 1.00 98.75 188 ILE A N 1
ATOM 1287 C CA . ILE A 1 188 ? 1.322 -4.513 4.662 1.00 98.75 188 ILE A CA 1
ATOM 1288 C C . ILE A 1 188 ? 2.521 -3.771 5.257 1.00 98.75 188 ILE A C 1
ATOM 1290 O O . ILE A 1 188 ? 2.597 -3.579 6.471 1.00 98.75 188 ILE A O 1
ATOM 1294 N N . PHE A 1 189 ? 3.440 -3.348 4.403 1.00 98.62 189 PHE A N 1
ATOM 1295 C CA . PHE A 1 189 ? 4.643 -2.600 4.728 1.00 98.62 189 PHE A CA 1
ATOM 1296 C C . PHE A 1 189 ? 4.502 -1.151 4.259 1.00 98.62 189 PHE A C 1
ATOM 1298 O O . PHE A 1 189 ? 4.087 -0.897 3.125 1.00 98.62 189 PHE A O 1
ATOM 1305 N N . GLY A 1 190 ? 4.894 -0.194 5.099 1.00 98.38 190 GLY A N 1
ATOM 1306 C CA . GLY A 1 190 ? 5.091 1.189 4.660 1.00 98.38 190 GLY A CA 1
ATOM 1307 C C . GLY A 1 190 ? 6.265 1.298 3.690 1.00 98.38 190 GLY A C 1
ATOM 1308 O O . GLY A 1 190 ? 6.118 1.834 2.594 1.00 98.38 190 GLY A O 1
ATOM 1309 N N . GLY A 1 191 ? 7.384 0.672 4.042 1.00 97.88 191 GLY A N 1
ATOM 1310 C CA . GLY A 1 191 ? 8.479 0.387 3.127 1.00 97.88 191 GLY A CA 1
ATOM 1311 C C . GLY A 1 191 ? 9.285 -0.833 3.566 1.00 97.88 191 GLY A C 1
ATOM 1312 O O . GLY A 1 191 ? 9.098 -1.332 4.679 1.00 97.88 191 GLY A O 1
ATOM 1313 N N . ASP A 1 192 ? 10.183 -1.304 2.708 1.00 97.56 192 ASP A N 1
ATOM 1314 C CA . ASP A 1 192 ? 11.214 -2.290 3.052 1.00 97.56 192 ASP A CA 1
ATOM 1315 C C . ASP A 1 192 ? 12.577 -1.809 2.537 1.00 97.56 192 ASP A C 1
ATOM 1317 O O . ASP A 1 192 ? 12.692 -1.378 1.392 1.00 97.56 192 ASP A O 1
ATOM 1321 N N . ALA A 1 193 ? 13.578 -1.758 3.417 1.00 96.88 193 ALA A N 1
ATOM 1322 C CA . ALA A 1 193 ? 14.893 -1.169 3.154 1.00 96.88 193 ALA A CA 1
ATOM 1323 C C . ALA A 1 193 ? 15.875 -1.443 4.304 1.00 96.88 193 ALA A C 1
ATOM 1325 O O . ALA A 1 193 ? 15.477 -1.610 5.458 1.00 96.88 193 ALA A O 1
ATOM 1326 N N . PHE A 1 194 ? 17.178 -1.407 4.006 1.00 92.19 194 PHE A N 1
ATOM 1327 C CA . PHE A 1 194 ? 18.223 -1.690 4.996 1.00 92.19 194 PHE A CA 1
ATOM 1328 C C . PHE A 1 194 ? 18.481 -0.561 6.016 1.00 92.19 194 PHE A C 1
ATOM 1330 O O . PHE A 1 194 ? 18.766 -0.856 7.176 1.00 92.19 194 PHE A O 1
ATOM 1337 N N . VAL A 1 195 ? 18.422 0.719 5.613 1.00 94.38 195 VAL A N 1
ATOM 1338 C CA . VAL A 1 195 ? 18.808 1.854 6.483 1.00 94.38 195 VAL A CA 1
ATOM 1339 C C . VAL A 1 195 ? 17.590 2.544 7.092 1.00 94.38 195 VAL A C 1
ATOM 1341 O O . VAL A 1 195 ? 17.517 2.680 8.312 1.00 94.38 195 VAL A O 1
ATOM 1344 N N . ASP A 1 196 ? 16.635 2.968 6.263 1.00 97.12 196 ASP A N 1
ATOM 1345 C CA . ASP A 1 196 ? 15.381 3.572 6.723 1.00 97.12 196 ASP A CA 1
ATOM 1346 C C . ASP A 1 196 ? 14.203 3.066 5.889 1.00 97.12 196 ASP A C 1
ATOM 1348 O O . ASP A 1 196 ? 14.053 3.400 4.713 1.00 97.12 196 ASP A O 1
ATOM 1352 N N . ALA A 1 197 ? 13.368 2.252 6.527 1.00 97.44 197 ALA A N 1
ATOM 1353 C CA . ALA A 1 197 ? 12.137 1.713 5.970 1.00 97.44 197 ALA A CA 1
ATOM 1354 C C . ALA A 1 197 ? 10.884 2.329 6.617 1.00 97.44 197 ALA A C 1
ATOM 1356 O O . ALA A 1 197 ? 9.788 1.842 6.368 1.00 97.44 197 ALA A O 1
ATOM 1357 N N . VAL A 1 198 ? 11.013 3.339 7.489 1.00 97.69 198 VAL A N 1
ATOM 1358 C CA . VAL A 1 198 ? 9.937 3.764 8.407 1.00 97.69 198 VAL A CA 1
ATOM 1359 C C . VAL A 1 198 ? 9.556 5.231 8.231 1.00 97.69 198 VAL A C 1
ATOM 1361 O O . VAL A 1 198 ? 8.364 5.546 8.234 1.00 97.69 198 VAL A O 1
ATOM 1364 N N . SER A 1 199 ? 10.527 6.139 8.087 1.00 97.88 199 SER A N 1
ATOM 1365 C CA . SER A 1 199 ? 10.279 7.587 8.167 1.00 97.88 199 SER A CA 1
ATOM 1366 C C . SER A 1 199 ? 9.214 8.077 7.183 1.00 97.88 199 SER A C 1
ATOM 1368 O O . SER A 1 199 ? 9.289 7.830 5.980 1.00 97.88 199 SER A O 1
ATOM 1370 N N . GLY A 1 200 ? 8.214 8.799 7.695 1.00 97.81 200 GLY A N 1
ATOM 1371 C CA . GLY A 1 200 ? 7.119 9.375 6.904 1.00 97.81 200 GLY A CA 1
ATOM 1372 C C . GLY A 1 200 ? 6.201 8.358 6.214 1.00 97.81 200 GLY A C 1
ATOM 1373 O O . GLY A 1 200 ? 5.367 8.757 5.404 1.00 97.81 200 GLY A O 1
ATOM 1374 N N . ASN A 1 201 ? 6.348 7.054 6.480 1.00 98.75 201 ASN A N 1
ATOM 1375 C CA . ASN A 1 201 ? 5.481 6.050 5.877 1.00 98.75 201 ASN A CA 1
ATOM 1376 C C . ASN A 1 201 ? 4.113 6.030 6.564 1.00 98.75 201 ASN A C 1
ATOM 1378 O O . ASN A 1 201 ? 4.031 5.820 7.776 1.00 98.75 201 ASN A O 1
ATOM 1382 N N . LEU A 1 202 ? 3.047 6.193 5.775 1.00 98.50 202 LEU A N 1
ATOM 1383 C CA . LEU A 1 202 ? 1.674 6.380 6.247 1.00 98.50 202 LEU A CA 1
ATOM 1384 C C . LEU A 1 202 ? 0.749 5.223 5.840 1.00 98.50 202 LEU A C 1
ATOM 1386 O O . LEU A 1 202 ? 0.523 4.986 4.649 1.00 98.50 202 LEU A O 1
ATOM 1390 N N . LEU A 1 203 ? 0.125 4.571 6.823 1.00 98.62 203 LEU A N 1
ATOM 1391 C CA . LEU A 1 203 ? -1.033 3.702 6.602 1.00 98.62 203 LEU A CA 1
ATOM 1392 C C . LEU A 1 203 ? -2.321 4.499 6.831 1.00 98.62 203 LEU A C 1
ATOM 1394 O O . LEU A 1 203 ? -2.590 4.951 7.944 1.00 98.62 203 LEU A O 1
ATOM 1398 N N . GLU A 1 204 ? -3.149 4.637 5.796 1.00 98.19 204 GLU A N 1
ATOM 1399 C CA . GLU A 1 204 ? -4.462 5.272 5.898 1.00 98.19 204 GLU A CA 1
ATOM 1400 C C . GLU A 1 204 ? -5.598 4.258 5.708 1.00 98.19 204 GLU A C 1
ATOM 1402 O O . GLU A 1 204 ? -5.745 3.667 4.640 1.00 98.19 204 GLU A O 1
ATOM 1407 N N . VAL A 1 205 ? -6.437 4.080 6.732 1.00 97.94 205 VAL A N 1
ATOM 1408 C CA . VAL A 1 205 ? -7.573 3.144 6.718 1.00 97.94 205 VAL A CA 1
ATOM 1409 C C . VAL A 1 205 ? -8.892 3.914 6.666 1.00 97.94 205 VAL A C 1
ATOM 1411 O O . VAL A 1 205 ? -9.245 4.622 7.605 1.00 97.94 205 VAL A O 1
ATOM 1414 N N . ARG A 1 206 ? -9.639 3.751 5.570 1.00 95.12 206 ARG A N 1
ATOM 1415 C CA . ARG A 1 206 ? -10.891 4.461 5.243 1.00 95.12 206 ARG A CA 1
ATOM 1416 C C . ARG A 1 206 ? -12.136 3.565 5.227 1.00 95.12 206 ARG A C 1
ATOM 1418 O O . ARG A 1 206 ? -13.109 3.859 4.538 1.00 95.12 206 ARG A O 1
ATOM 1425 N N . SER A 1 207 ? -12.081 2.407 5.879 1.00 93.88 207 SER A N 1
ATOM 1426 C CA . SER A 1 207 ? -13.174 1.428 5.893 1.00 93.88 207 SER A CA 1
ATOM 1427 C C . SER A 1 207 ? -13.207 0.654 7.212 1.00 93.88 207 SER A C 1
ATOM 1429 O O . SER A 1 207 ? -12.334 0.818 8.065 1.00 93.88 207 SER A O 1
ATOM 1431 N N . SER A 1 208 ? -14.228 -0.184 7.385 1.00 94.38 208 SER A N 1
ATOM 1432 C CA . SER A 1 208 ? -14.427 -1.016 8.573 1.00 94.38 208 SER A CA 1
ATOM 1433 C C . SER A 1 208 ? -14.635 -2.483 8.229 1.00 94.38 208 SER A C 1
ATOM 1435 O O . SER A 1 208 ? -15.299 -2.794 7.244 1.00 94.38 208 SER A O 1
ATOM 1437 N N . GLY A 1 209 ? -14.131 -3.373 9.083 1.00 96.12 209 GLY A N 1
ATOM 1438 C CA . GLY A 1 209 ? -14.160 -4.820 8.869 1.00 96.12 209 GLY A CA 1
ATOM 1439 C C . GLY A 1 209 ? -13.036 -5.339 7.970 1.00 96.12 209 GLY A C 1
ATOM 1440 O O . GLY A 1 209 ? -13.116 -6.478 7.515 1.00 96.12 209 GLY A O 1
ATOM 1441 N N . LEU A 1 210 ? -11.997 -4.534 7.714 1.00 97.94 210 LEU A N 1
ATOM 1442 C CA . LEU A 1 210 ? -10.832 -4.981 6.955 1.00 97.94 210 LEU A CA 1
ATOM 1443 C C . LEU A 1 210 ? -10.020 -6.002 7.758 1.00 97.94 210 LEU A C 1
ATOM 1445 O O . LEU A 1 210 ? -9.992 -5.980 8.993 1.00 97.94 210 LEU A O 1
ATOM 1449 N N . GLN A 1 211 ? -9.317 -6.873 7.041 1.00 98.00 211 GLN A N 1
ATOM 1450 C CA . GLN A 1 211 ? -8.395 -7.855 7.604 1.00 98.00 211 GLN A CA 1
ATOM 1451 C C . GLN A 1 211 ? -7.074 -7.808 6.839 1.00 98.00 211 GLN A C 1
ATOM 1453 O O . GLN A 1 211 ? -7.079 -7.586 5.631 1.00 98.00 211 GLN A O 1
ATOM 1458 N N . ALA A 1 212 ? -5.965 -8.014 7.543 1.00 97.81 212 ALA A N 1
ATOM 1459 C CA . ALA A 1 212 ? -4.639 -8.232 6.971 1.00 97.81 212 ALA A CA 1
ATOM 1460 C C . ALA A 1 212 ? -3.840 -9.166 7.891 1.00 97.81 212 ALA A C 1
ATOM 1462 O O . ALA A 1 212 ? -4.163 -9.319 9.073 1.00 97.81 212 ALA A O 1
ATOM 1463 N N . LYS A 1 213 ? -2.774 -9.784 7.382 1.00 97.31 213 LYS A N 1
ATOM 1464 C CA . LYS A 1 213 ? -1.958 -10.710 8.17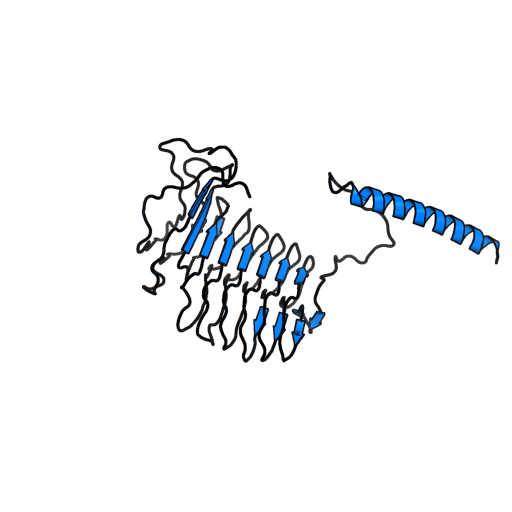9 1.00 97.31 213 LYS A CA 1
ATOM 1465 C C . LYS A 1 213 ? -1.189 -9.980 9.277 1.00 97.31 213 LYS A C 1
ATOM 1467 O O . LYS A 1 213 ? -1.180 -10.417 10.425 1.00 97.31 213 LYS A O 1
ATOM 1472 N N . ASN A 1 214 ? -0.546 -8.873 8.911 1.00 97.25 214 ASN A N 1
ATOM 1473 C CA . ASN A 1 214 ? 0.230 -8.015 9.802 1.00 97.25 214 ASN A CA 1
ATOM 1474 C C . ASN A 1 214 ? 0.424 -6.627 9.158 1.00 97.25 214 ASN A C 1
ATOM 1476 O O . ASN A 1 214 ? 0.171 -6.470 7.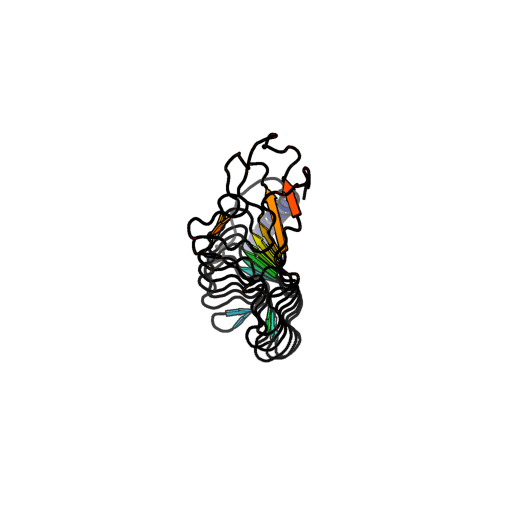962 1.00 97.25 214 ASN A O 1
ATOM 1480 N N . ILE A 1 215 ? 0.913 -5.650 9.922 1.00 97.44 215 ILE A N 1
ATOM 1481 C CA . ILE A 1 215 ? 1.389 -4.358 9.401 1.00 97.44 215 ILE A CA 1
ATOM 1482 C C . ILE A 1 215 ? 2.779 -4.053 9.958 1.00 97.44 215 ILE A C 1
ATOM 1484 O O . ILE A 1 215 ? 3.081 -4.443 11.086 1.00 97.44 215 ILE A O 1
ATOM 1488 N N . LYS A 1 216 ? 3.626 -3.396 9.164 1.00 96.56 216 LYS A N 1
ATOM 1489 C CA . LYS A 1 216 ? 5.016 -3.079 9.511 1.00 96.56 216 LYS A CA 1
ATOM 1490 C C . LYS A 1 216 ? 5.475 -1.769 8.880 1.00 96.56 216 LYS A C 1
ATOM 1492 O O . LYS A 1 216 ? 4.972 -1.367 7.834 1.00 96.56 216 LYS A O 1
ATOM 1497 N N . ASN A 1 217 ? 6.512 -1.180 9.464 1.00 97.25 217 ASN A N 1
ATOM 1498 C CA . ASN A 1 217 ? 7.332 -0.143 8.845 1.00 97.25 217 ASN A CA 1
ATOM 1499 C C . ASN A 1 217 ? 6.547 1.138 8.493 1.00 97.25 217 ASN A C 1
ATOM 1501 O O . ASN A 1 217 ? 6.782 1.778 7.469 1.00 97.25 217 ASN A O 1
ATOM 1505 N N . PHE A 1 218 ? 5.602 1.506 9.363 1.00 97.75 218 PHE A N 1
ATOM 1506 C CA . PHE A 1 218 ? 4.832 2.748 9.286 1.00 97.75 218 PHE A CA 1
ATOM 1507 C C . PHE A 1 218 ? 5.208 3.668 10.451 1.00 97.75 218 PHE A C 1
ATOM 1509 O O . PHE A 1 218 ? 5.123 3.269 11.616 1.00 97.75 218 PHE A O 1
ATOM 1516 N N . ALA A 1 219 ? 5.599 4.901 10.129 1.00 96.69 219 ALA A N 1
ATOM 1517 C CA . ALA A 1 219 ? 5.741 5.992 11.090 1.00 96.69 219 ALA A CA 1
ATOM 1518 C C . ALA A 1 219 ? 4.377 6.572 11.489 1.00 96.69 219 ALA A C 1
ATOM 1520 O O . ALA A 1 219 ? 4.180 6.992 12.627 1.00 96.69 219 ALA A O 1
ATOM 1521 N N . GLU A 1 220 ? 3.439 6.606 10.544 1.00 95.88 220 GLU A N 1
ATOM 1522 C CA . GLU A 1 220 ? 2.213 7.384 10.649 1.00 95.88 220 GLU A CA 1
ATOM 1523 C C . GLU A 1 220 ? 0.976 6.530 10.365 1.00 95.88 220 GLU A C 1
ATOM 1525 O O . GLU A 1 220 ? 0.951 5.686 9.464 1.00 95.88 220 GLU A O 1
ATOM 1530 N N . TYR A 1 221 ? -0.093 6.807 11.108 1.00 96.06 221 TYR A N 1
ATOM 1531 C CA . TYR A 1 221 ? -1.401 6.197 10.914 1.00 96.06 221 TYR A CA 1
ATOM 1532 C C . TYR A 1 221 ? -2.487 7.263 10.774 1.00 96.06 221 TYR A C 1
ATOM 1534 O O . TYR A 1 221 ? -2.574 8.197 11.575 1.00 96.06 221 TYR A O 1
ATOM 1542 N N . ALA A 1 222 ? -3.354 7.094 9.777 1.00 95.12 222 ALA A N 1
ATOM 1543 C CA . ALA A 1 222 ? -4.553 7.902 9.597 1.00 95.12 222 ALA A CA 1
ATOM 1544 C C . ALA A 1 222 ? -5.795 7.012 9.483 1.00 95.12 222 ALA A C 1
ATOM 1546 O O . ALA A 1 222 ? -5.792 5.991 8.795 1.00 95.12 222 ALA A O 1
ATOM 1547 N N . PHE A 1 223 ? -6.885 7.415 10.126 1.00 94.62 223 PHE A N 1
ATOM 1548 C CA . PHE A 1 223 ? -8.146 6.678 10.099 1.00 94.62 223 PHE A CA 1
ATOM 1549 C C . PHE A 1 223 ? -9.275 7.587 9.639 1.00 94.62 223 PHE A C 1
ATOM 1551 O O . PHE A 1 223 ? -9.485 8.652 10.206 1.00 94.62 223 PHE A O 1
ATOM 1558 N N . VAL A 1 224 ? -10.028 7.151 8.635 1.00 92.25 224 VAL A N 1
ATOM 1559 C CA . VAL A 1 224 ? -11.270 7.800 8.214 1.00 92.25 224 VAL A CA 1
ATOM 1560 C C . VAL A 1 224 ? -12.399 6.822 8.506 1.00 92.25 224 VAL A C 1
ATOM 1562 O O . VAL A 1 224 ? -12.561 5.803 7.834 1.00 92.25 224 VAL A O 1
ATOM 1565 N N . LEU A 1 225 ? -13.146 7.098 9.570 1.00 91.62 225 LEU A N 1
ATOM 1566 C CA . LEU A 1 225 ? -14.282 6.293 9.992 1.00 91.62 225 LEU A CA 1
ATOM 1567 C C . LEU A 1 225 ? -15.408 6.500 8.967 1.00 91.62 225 LEU A C 1
ATOM 1569 O O . LEU A 1 225 ? -15.855 7.638 8.810 1.00 91.62 225 LEU A O 1
ATOM 1573 N N . PRO A 1 226 ? -15.894 5.450 8.281 1.00 89.06 226 PRO A N 1
ATOM 1574 C CA . PRO A 1 226 ? -16.948 5.606 7.284 1.00 89.06 226 PRO A CA 1
ATOM 1575 C C . PRO A 1 226 ? -18.249 6.095 7.934 1.00 89.06 226 PRO A C 1
ATOM 1577 O O . PRO A 1 226 ? -18.558 5.717 9.066 1.00 89.06 226 PRO A O 1
ATOM 1580 N N . ALA A 1 227 ? -19.079 6.837 7.195 1.00 86.81 227 ALA A N 1
ATOM 1581 C CA . ALA A 1 227 ? -20.388 7.315 7.672 1.00 86.81 227 ALA A CA 1
ATOM 1582 C C . ALA A 1 227 ? -21.344 6.190 8.146 1.00 86.81 227 ALA A C 1
ATOM 1584 O O . ALA A 1 227 ? -22.338 6.438 8.828 1.00 86.81 227 ALA A O 1
ATOM 1585 N N . THR A 1 228 ? -21.048 4.934 7.795 1.00 86.31 228 THR A N 1
ATOM 1586 C CA . THR A 1 228 ? -21.768 3.721 8.213 1.00 86.31 228 THR A CA 1
ATOM 1587 C C . THR A 1 228 ? -21.224 3.063 9.489 1.00 86.31 228 THR A C 1
ATOM 1589 O O . THR A 1 228 ? -21.737 2.007 9.874 1.00 86.31 228 THR A O 1
ATOM 1592 N N . ILE A 1 229 ? -20.183 3.618 10.126 1.00 90.19 229 ILE A N 1
ATOM 1593 C CA . ILE A 1 229 ? -19.543 3.032 11.314 1.00 90.19 229 ILE A CA 1
ATOM 1594 C C . ILE A 1 229 ? -20.547 2.895 12.473 1.00 90.19 229 ILE A C 1
ATOM 1596 O O . ILE A 1 229 ? -21.466 3.699 12.635 1.00 90.19 229 ILE A O 1
ATOM 1600 N N . ARG A 1 230 ? -20.388 1.848 13.287 1.00 90.50 230 ARG A N 1
ATOM 1601 C CA . ARG A 1 230 ? -21.261 1.552 14.435 1.00 90.50 230 ARG A CA 1
ATOM 1602 C C . ARG A 1 230 ? -20.443 1.388 15.719 1.00 90.50 230 ARG A C 1
ATOM 1604 O O . ARG A 1 230 ? -19.269 1.022 15.636 1.00 90.50 230 ARG A O 1
ATOM 1611 N N . PRO A 1 231 ? -21.043 1.590 16.905 1.00 91.50 231 PRO A N 1
ATOM 1612 C CA . PRO A 1 231 ? -20.379 1.298 18.173 1.00 91.50 231 PRO A CA 1
ATOM 1613 C C . PRO A 1 231 ? -19.910 -0.163 18.228 1.00 91.50 231 PRO A C 1
ATOM 1615 O O . PRO A 1 231 ? -20.638 -1.073 17.832 1.00 91.50 231 PRO A O 1
ATOM 1618 N N . GLY A 1 232 ? -18.681 -0.385 18.694 1.00 91.19 232 GLY A N 1
ATOM 1619 C CA . GLY A 1 232 ? -18.024 -1.695 18.737 1.00 91.19 232 GLY A CA 1
ATOM 1620 C C . GLY A 1 232 ? -17.416 -2.171 17.409 1.00 91.19 232 GLY A C 1
ATOM 1621 O O . GLY A 1 232 ? -16.837 -3.258 17.376 1.00 91.19 232 GLY A O 1
ATOM 1622 N N . ALA A 1 233 ? -17.523 -1.393 16.326 1.00 94.44 233 ALA A N 1
ATOM 1623 C CA . ALA A 1 233 ? -16.908 -1.736 15.046 1.00 94.44 233 ALA A CA 1
ATOM 1624 C C . ALA A 1 233 ? -15.370 -1.689 15.100 1.00 94.44 233 ALA A C 1
ATOM 1626 O O . ALA A 1 233 ? -14.772 -0.927 15.865 1.00 94.44 233 ALA A O 1
ATOM 1627 N N . VAL A 1 234 ? -14.745 -2.493 14.239 1.00 95.19 234 VAL A N 1
ATOM 1628 C CA . VAL A 1 234 ? -13.292 -2.556 14.040 1.00 95.19 234 VAL A CA 1
ATOM 1629 C C . VAL A 1 234 ? -12.956 -2.018 12.656 1.00 95.19 234 VAL A C 1
ATOM 1631 O O . VAL A 1 234 ? -13.649 -2.358 11.696 1.00 95.19 234 VAL A O 1
ATOM 1634 N N . LEU A 1 235 ? -11.900 -1.215 12.538 1.00 95.88 235 LEU A N 1
ATOM 1635 C CA . LEU A 1 235 ? -11.418 -0.737 11.244 1.00 95.88 235 LEU A CA 1
ATOM 1636 C C . LEU A 1 235 ? -10.563 -1.811 10.563 1.00 95.88 235 LEU A C 1
ATOM 1638 O O . LEU A 1 235 ? -10.998 -2.369 9.554 1.00 95.88 235 LEU A O 1
ATOM 1642 N N . LEU A 1 236 ? -9.422 -2.169 11.164 1.00 97.12 236 LEU A N 1
ATOM 1643 C CA . LEU A 1 236 ? -8.534 -3.234 10.688 1.00 97.12 236 LEU A CA 1
ATOM 1644 C C . LEU A 1 236 ? -8.319 -4.317 11.759 1.00 97.12 236 LEU A C 1
ATOM 1646 O O . LEU A 1 236 ? -8.002 -4.021 12.913 1.00 97.12 236 LEU A O 1
ATOM 1650 N N . THR A 1 237 ? -8.464 -5.583 11.370 1.00 97.38 237 THR A N 1
ATOM 1651 C CA . THR A 1 237 ? -8.084 -6.747 12.186 1.00 97.38 237 THR A CA 1
ATOM 1652 C C . THR A 1 237 ? -6.790 -7.356 11.653 1.00 97.38 237 THR A C 1
ATOM 1654 O O . THR A 1 237 ? -6.668 -7.599 10.454 1.00 97.38 237 THR A O 1
ATOM 1657 N N . LEU A 1 238 ? -5.838 -7.613 12.545 1.00 97.69 238 LEU A N 1
ATOM 1658 C CA . LEU A 1 238 ? -4.551 -8.235 12.249 1.00 97.69 238 LEU A CA 1
ATOM 1659 C C . LEU A 1 238 ? -4.548 -9.669 12.782 1.00 97.69 238 LEU A C 1
ATOM 1661 O O . LEU A 1 238 ? -4.924 -9.907 13.932 1.00 97.69 238 LEU A O 1
ATOM 1665 N N . THR A 1 239 ? -4.165 -10.631 11.942 1.00 97.06 239 THR A N 1
ATOM 1666 C CA . THR A 1 239 ? -4.334 -12.068 12.238 1.00 97.06 239 THR A CA 1
ATOM 1667 C C . THR A 1 239 ? -3.063 -12.767 12.731 1.00 97.06 239 THR A C 1
ATOM 1669 O O . THR A 1 239 ? -3.064 -13.984 12.904 1.00 97.06 239 THR A O 1
ATOM 1672 N N . GLN A 1 240 ? -1.975 -12.030 12.952 1.00 95.88 240 GLN A N 1
ATOM 1673 C CA . GLN A 1 240 ? -0.734 -12.495 13.580 1.00 95.88 240 GLN A CA 1
ATOM 1674 C C . GLN A 1 240 ? -0.233 -11.444 14.564 1.00 95.88 240 GLN A C 1
ATOM 1676 O O . GLN A 1 240 ? -0.513 -10.270 14.362 1.00 95.88 240 GLN A O 1
ATOM 1681 N N . ALA A 1 241 ? 0.539 -11.837 15.582 1.00 93.50 241 ALA A N 1
ATOM 1682 C CA . ALA A 1 241 ? 1.124 -10.900 16.544 1.00 93.50 241 ALA A CA 1
ATOM 1683 C C . ALA A 1 241 ? 1.847 -9.733 15.839 1.00 93.50 241 ALA A C 1
ATOM 1685 O O . ALA A 1 241 ? 2.668 -9.947 14.939 1.00 93.50 241 ALA A O 1
ATOM 1686 N N . THR A 1 242 ? 1.524 -8.503 16.238 1.00 94.00 242 THR A N 1
ATOM 1687 C CA . THR A 1 242 ? 1.989 -7.278 15.572 1.00 94.00 242 THR A CA 1
ATOM 1688 C C . THR A 1 242 ? 2.833 -6.440 16.516 1.00 94.00 242 THR A C 1
ATOM 1690 O O . THR A 1 242 ? 2.376 -6.049 17.591 1.00 94.00 242 THR A O 1
ATOM 1693 N N . ASP A 1 243 ? 4.041 -6.103 16.074 1.00 92.62 243 ASP A N 1
ATOM 1694 C CA . ASP A 1 243 ? 4.868 -5.086 16.707 1.00 92.62 243 ASP A CA 1
ATOM 1695 C C . ASP A 1 243 ? 4.730 -3.759 15.956 1.00 92.62 243 ASP A C 1
ATOM 1697 O O . ASP A 1 243 ? 5.204 -3.628 14.831 1.00 92.62 243 ASP A O 1
ATOM 1701 N N . LEU A 1 244 ? 4.079 -2.777 16.583 1.00 91.00 244 LEU A N 1
ATOM 1702 C CA . LEU A 1 244 ? 3.934 -1.434 16.023 1.00 91.00 244 LEU A CA 1
ATOM 1703 C C . LEU A 1 244 ? 5.156 -0.553 16.316 1.00 91.00 244 LEU A C 1
ATOM 1705 O O . LEU A 1 244 ? 5.262 0.520 15.734 1.00 91.00 244 LEU A O 1
ATOM 1709 N N . THR A 1 245 ? 6.110 -0.991 17.154 1.00 90.19 245 THR A N 1
ATOM 1710 C CA . THR A 1 245 ? 7.357 -0.238 17.409 1.00 90.19 245 THR A CA 1
ATOM 1711 C C . THR A 1 245 ? 8.327 -0.242 16.229 1.00 90.19 245 THR A C 1
ATOM 1713 O O . THR A 1 245 ? 9.373 0.397 16.321 1.00 90.19 245 THR A O 1
ATOM 1716 N N . ASN A 1 246 ? 8.018 -0.968 15.145 1.00 91.12 246 ASN A N 1
ATOM 1717 C CA . ASN A 1 246 ? 8.915 -1.194 14.011 1.00 91.12 246 ASN A CA 1
ATOM 1718 C C . ASN A 1 246 ? 10.288 -1.736 14.474 1.00 91.12 246 ASN A C 1
ATOM 1720 O O . ASN A 1 246 ? 11.334 -1.244 14.059 1.00 91.12 246 ASN A O 1
ATOM 1724 N N . GLY A 1 247 ? 10.306 -2.685 15.421 1.00 89.81 247 GLY A N 1
ATOM 1725 C CA . GLY A 1 247 ? 11.545 -3.202 16.016 1.00 89.81 247 GLY A CA 1
ATOM 1726 C C . GLY A 1 247 ? 12.357 -2.168 16.810 1.00 89.81 247 GLY A C 1
ATOM 1727 O O . GLY A 1 247 ? 13.547 -2.377 17.042 1.00 89.81 247 GLY A O 1
ATOM 1728 N N . GLY A 1 248 ? 11.744 -1.048 17.204 1.00 88.38 248 GLY A N 1
ATOM 1729 C CA . GLY A 1 248 ? 12.409 0.089 17.842 1.00 88.38 248 GLY A CA 1
ATOM 1730 C C . GLY A 1 248 ? 13.064 1.080 16.872 1.00 88.38 248 GLY A C 1
ATOM 1731 O O . GLY A 1 248 ? 13.815 1.945 17.328 1.00 88.38 248 GLY A O 1
ATOM 1732 N N . GLN A 1 249 ? 12.812 0.980 15.561 1.00 90.06 249 GLN A N 1
ATOM 1733 C CA . GLN A 1 249 ? 13.278 1.977 14.592 1.00 90.06 249 GLN A CA 1
ATOM 1734 C C . GLN A 1 249 ? 12.621 3.351 14.820 1.00 90.06 249 GLN A C 1
ATOM 1736 O O . GLN A 1 249 ? 11.520 3.471 15.358 1.00 90.06 249 GLN 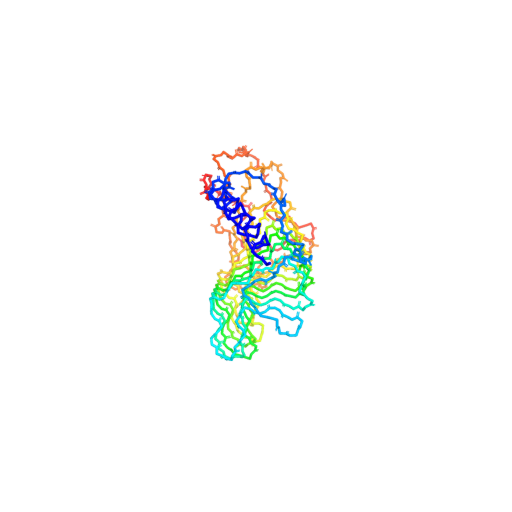A O 1
ATOM 1741 N N . SER A 1 250 ? 13.330 4.404 14.408 1.00 88.56 250 SER A N 1
ATOM 1742 C CA . SER A 1 250 ? 12.863 5.792 14.466 1.00 88.56 250 SER A CA 1
ATOM 1743 C C . SER A 1 250 ? 12.256 6.207 13.117 1.00 88.56 250 SER A C 1
ATOM 1745 O O . SER A 1 250 ? 12.801 5.803 12.092 1.00 88.56 250 SER A O 1
ATOM 1747 N N . PRO A 1 251 ? 11.216 7.061 13.089 1.00 91.31 251 PRO A N 1
ATOM 1748 C CA . PRO A 1 251 ? 10.468 7.574 14.237 1.00 91.31 251 PRO A CA 1
ATOM 1749 C C . PRO A 1 251 ? 9.571 6.502 14.870 1.00 91.31 251 PRO A C 1
ATOM 1751 O O . PRO A 1 251 ? 9.143 5.552 14.217 1.00 91.31 251 PRO A O 1
ATOM 1754 N N . SER A 1 252 ? 9.262 6.680 16.156 1.00 90.12 252 SER A N 1
ATOM 1755 C CA . SER A 1 252 ? 8.235 5.877 16.823 1.00 90.12 252 SER A CA 1
ATOM 1756 C C . SER A 1 252 ? 6.858 6.117 16.178 1.00 90.12 252 SER A C 1
ATOM 1758 O O . SER A 1 252 ? 6.600 7.231 15.721 1.00 90.12 252 SER A O 1
ATOM 1760 N N . PRO A 1 253 ? 5.973 5.104 16.149 1.00 91.62 253 PRO A N 1
ATOM 1761 C CA . PRO A 1 253 ? 4.661 5.201 15.512 1.00 91.62 253 PRO A CA 1
ATOM 1762 C C . PRO A 1 253 ? 3.769 6.282 16.147 1.00 91.62 253 PRO A C 1
ATOM 1764 O O . PRO A 1 253 ? 3.681 6.375 17.378 1.00 91.62 253 PRO A O 1
ATOM 1767 N N . ASP A 1 254 ? 3.038 7.025 15.313 1.00 91.56 254 ASP A N 1
ATOM 1768 C CA . ASP A 1 254 ? 2.072 8.047 15.735 1.00 91.56 254 ASP A CA 1
ATOM 1769 C C . ASP A 1 254 ? 0.759 8.017 14.922 1.00 91.56 254 ASP A C 1
ATOM 1771 O O . ASP A 1 254 ? 0.730 7.628 13.751 1.00 91.56 254 ASP A O 1
ATOM 1775 N N . ILE A 1 255 ? -0.349 8.447 15.535 1.00 87.88 255 ILE A N 1
ATOM 1776 C CA . ILE A 1 255 ? -1.655 8.600 14.874 1.00 87.88 255 ILE A CA 1
ATOM 1777 C C . ILE A 1 255 ? -1.822 10.065 14.476 1.00 87.88 255 ILE A C 1
ATOM 1779 O O . ILE A 1 255 ? -2.312 10.880 15.254 1.00 87.88 255 ILE A O 1
ATOM 1783 N N . GLN A 1 256 ? -1.466 10.381 13.231 1.00 88.75 256 GLN A N 1
ATOM 1784 C CA . GLN A 1 256 ? -1.537 11.742 12.694 1.00 88.75 256 GLN A CA 1
ATOM 1785 C C . GLN A 1 256 ? -2.970 12.265 12.560 1.00 88.75 256 GLN A C 1
ATOM 1787 O O . GLN A 1 256 ? -3.209 13.468 12.669 1.00 88.75 256 GLN A O 1
ATOM 1792 N N . ARG A 1 257 ? -3.939 11.386 12.260 1.00 87.06 257 ARG A N 1
ATOM 1793 C CA . ARG A 1 257 ? -5.306 11.824 11.947 1.00 87.06 257 ARG A CA 1
ATOM 1794 C C . ARG A 1 257 ? -6.365 10.775 12.262 1.00 87.06 257 ARG A C 1
ATOM 1796 O O . ARG A 1 257 ? -6.215 9.602 11.925 1.00 87.06 257 ARG A O 1
ATOM 1803 N N . ILE A 1 258 ? -7.478 11.226 12.832 1.00 87.81 258 ILE A N 1
ATOM 1804 C CA . ILE A 1 258 ? -8.736 10.479 12.860 1.00 87.81 258 ILE A CA 1
ATOM 1805 C C . ILE A 1 258 ? -9.840 11.416 12.380 1.00 87.81 258 ILE A C 1
ATOM 1807 O O . ILE A 1 258 ? -10.053 12.467 12.979 1.00 87.81 258 ILE A O 1
ATOM 1811 N N . ASP A 1 259 ? -10.561 11.014 11.343 1.00 86.94 259 ASP A N 1
ATOM 1812 C CA . ASP A 1 259 ? -11.702 11.747 10.803 1.00 86.94 259 ASP A CA 1
ATOM 1813 C C . ASP A 1 259 ? -12.950 10.867 10.785 1.00 86.94 259 ASP A C 1
ATOM 1815 O O . ASP A 1 259 ? -12.862 9.637 10.754 1.00 86.94 259 ASP A O 1
ATOM 1819 N N . VAL A 1 260 ? -14.121 11.498 10.747 1.00 85.06 260 VAL A N 1
ATOM 1820 C CA . VAL A 1 260 ? -15.386 10.839 10.403 1.00 85.06 260 VAL A CA 1
ATOM 1821 C C . VAL A 1 260 ? -15.862 11.357 9.051 1.00 85.06 260 VAL A C 1
ATOM 1823 O O . VAL A 1 260 ? -16.042 12.566 8.882 1.00 85.06 260 VAL A O 1
ATOM 1826 N N . ASP A 1 261 ? -16.063 10.430 8.115 1.00 81.50 261 ASP A N 1
ATOM 1827 C CA . ASP A 1 261 ? -16.611 10.692 6.787 1.00 81.50 261 ASP A CA 1
ATOM 1828 C C . ASP A 1 261 ? -18.094 11.096 6.865 1.00 81.50 261 ASP A C 1
ATOM 1830 O O . ASP A 1 261 ? -18.870 10.586 7.681 1.00 81.50 261 ASP A O 1
ATOM 1834 N N . GLY A 1 262 ? -18.491 12.008 5.982 1.00 72.19 262 GLY A N 1
ATOM 1835 C CA . GLY A 1 262 ? -19.831 12.579 5.923 1.00 72.19 262 GLY A CA 1
ATOM 1836 C C . GLY A 1 262 ? -20.122 13.671 6.964 1.00 72.19 262 GLY A C 1
ATOM 1837 O O . GLY A 1 262 ? -19.344 13.988 7.862 1.00 72.19 262 GLY A O 1
ATOM 1838 N N . ALA A 1 263 ? -21.298 14.289 6.825 1.00 64.81 263 ALA A N 1
ATOM 1839 C CA . ALA A 1 263 ? -21.683 15.466 7.609 1.00 64.81 263 ALA A CA 1
ATOM 1840 C C . ALA A 1 263 ? -22.085 15.161 9.068 1.00 64.81 263 ALA A C 1
ATOM 1842 O O . ALA A 1 263 ? -22.037 16.046 9.924 1.00 64.81 263 ALA A O 1
ATOM 1843 N N . ALA A 1 264 ? -22.494 13.926 9.372 1.00 62.31 264 ALA A N 1
ATOM 1844 C CA . ALA A 1 264 ? -23.005 13.526 10.681 1.00 62.31 264 ALA A CA 1
ATOM 1845 C C . ALA A 1 264 ? -22.263 12.292 11.203 1.00 62.31 264 ALA A C 1
ATOM 1847 O O . ALA A 1 264 ? -22.307 11.238 10.574 1.00 62.31 264 ALA A O 1
ATOM 1848 N N . SER A 1 265 ? -21.642 12.406 12.381 1.00 69.75 265 SER A N 1
ATOM 1849 C CA . SER A 1 265 ? -21.105 11.238 13.080 1.00 69.75 265 SER A CA 1
ATOM 1850 C C . SER A 1 265 ? -22.246 10.291 13.483 1.00 69.75 265 SER A C 1
ATOM 1852 O O . SER A 1 265 ? -23.173 10.729 14.173 1.00 69.75 265 SER A O 1
ATOM 1854 N N . PRO A 1 266 ?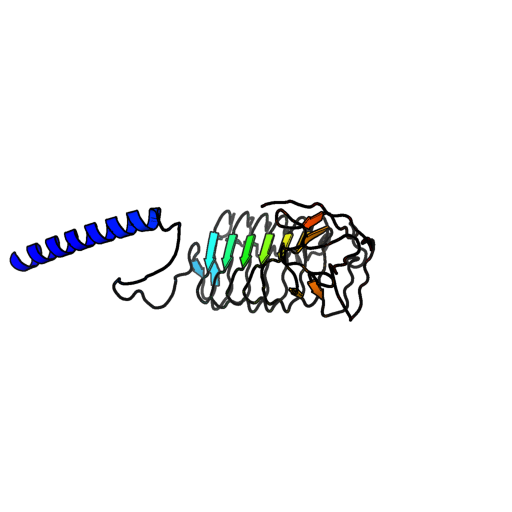 -22.193 8.994 13.121 1.00 74.31 266 PRO A N 1
ATOM 1855 C CA . PRO A 1 266 ? -23.145 7.999 13.617 1.00 74.31 266 PRO A CA 1
ATOM 1856 C C . PRO A 1 266 ? -22.862 7.582 15.073 1.00 74.31 266 PRO A C 1
ATOM 1858 O O . PRO A 1 266 ? -23.651 6.839 15.658 1.00 74.31 266 PRO A O 1
ATOM 1861 N N . LEU A 1 267 ? -21.748 8.045 15.658 1.00 83.69 267 LEU A N 1
ATOM 1862 C CA . LEU A 1 267 ? -21.303 7.740 17.019 1.00 83.69 267 LEU A CA 1
ATOM 1863 C C . LEU A 1 267 ? -21.703 8.846 18.005 1.00 83.69 267 LEU A C 1
ATOM 1865 O O . LEU A 1 267 ? -21.612 10.039 17.707 1.00 83.69 267 LEU A O 1
ATOM 1869 N N . ARG A 1 268 ? -22.101 8.435 19.208 1.00 85.94 268 ARG A N 1
ATOM 1870 C CA . ARG A 1 268 ? -22.476 9.276 20.350 1.00 85.94 268 ARG A CA 1
ATOM 1871 C C . ARG A 1 268 ? -21.342 9.348 21.374 1.00 85.94 268 ARG A C 1
ATOM 1873 O O . ARG A 1 268 ? -20.428 8.529 21.388 1.00 85.94 268 ARG A O 1
ATOM 1880 N N . VAL A 1 269 ? -21.432 10.309 22.293 1.00 84.25 269 VAL A N 1
ATOM 1881 C CA . VAL A 1 269 ? -20.516 10.394 23.443 1.00 84.25 269 VAL A CA 1
ATOM 1882 C C . VAL A 1 269 ? -20.586 9.097 24.257 1.00 84.25 269 VAL A C 1
ATOM 1884 O O . VAL A 1 269 ? -21.660 8.703 24.705 1.00 84.25 269 VAL A O 1
ATOM 1887 N N . GLY A 1 270 ? -19.433 8.451 24.451 1.00 84.62 270 GLY A N 1
ATOM 1888 C CA . GLY A 1 270 ? -19.306 7.168 25.151 1.00 84.62 270 GLY A CA 1
ATOM 1889 C C . GLY A 1 270 ? -19.246 5.941 24.235 1.00 84.62 270 GLY A C 1
ATOM 1890 O O . GLY A 1 270 ? -18.811 4.883 24.697 1.00 84.62 270 GLY A O 1
ATOM 1891 N N . ASP A 1 271 ? -19.600 6.072 22.952 1.00 89.62 271 ASP A N 1
ATOM 1892 C CA . ASP A 1 271 ? -19.385 5.006 21.973 1.00 89.62 271 ASP A CA 1
ATOM 1893 C C . ASP A 1 271 ? -17.885 4.772 21.744 1.00 89.62 271 ASP A C 1
ATOM 1895 O O . ASP A 1 271 ? -17.054 5.674 21.869 1.00 89.62 271 ASP A O 1
ATOM 1899 N N . LYS A 1 272 ? -17.533 3.531 21.402 1.00 89.31 272 LYS A N 1
ATOM 1900 C CA . LYS A 1 272 ? -16.153 3.110 21.142 1.00 89.31 272 LYS A CA 1
ATOM 1901 C C . LYS A 1 272 ? -16.050 2.447 19.778 1.00 89.31 272 LYS A C 1
ATOM 1903 O O . LYS A 1 272 ? -16.942 1.694 19.391 1.00 89.31 272 LYS A O 1
ATOM 1908 N N . VAL A 1 273 ? -14.932 2.670 19.103 1.00 91.19 273 VAL A N 1
ATOM 1909 C CA . VAL A 1 273 ? -14.495 1.914 17.924 1.00 91.19 273 VAL A CA 1
ATOM 1910 C C . VAL A 1 273 ? -13.085 1.390 18.163 1.00 91.19 273 VAL A C 1
ATOM 1912 O O . VAL A 1 273 ? -12.350 1.917 18.999 1.00 91.19 273 VAL A O 1
ATOM 1915 N N . THR A 1 274 ? -12.703 0.348 17.438 1.00 92.06 274 THR A N 1
ATOM 1916 C CA . THR A 1 274 ? -11.373 -0.256 17.517 1.00 92.06 274 THR A CA 1
ATOM 1917 C C . THR A 1 274 ? -10.628 0.016 16.215 1.00 92.06 274 THR A C 1
ATOM 1919 O O . THR A 1 274 ? -11.041 -0.456 15.160 1.00 92.06 274 THR A O 1
ATOM 1922 N N . LEU A 1 275 ? -9.532 0.775 16.273 1.00 92.50 275 LEU A N 1
ATOM 1923 C CA . LEU A 1 275 ? -8.726 1.095 15.087 1.00 92.50 275 LEU A CA 1
ATOM 1924 C C . LEU A 1 275 ? -7.974 -0.153 14.592 1.00 92.50 275 LEU A C 1
ATOM 1926 O O . LEU A 1 275 ? -8.152 -0.571 13.449 1.00 92.50 275 LEU A O 1
ATOM 1930 N N . PHE A 1 276 ? -7.249 -0.806 15.507 1.00 90.94 276 PHE A N 1
ATOM 1931 C CA . PHE A 1 276 ? -6.622 -2.113 15.312 1.00 90.94 276 PHE A CA 1
ATOM 1932 C C . PHE A 1 276 ? -7.173 -3.134 16.311 1.00 90.94 276 PHE A C 1
ATOM 1934 O O . PHE A 1 276 ? -7.117 -2.904 17.521 1.00 90.94 276 PHE A O 1
ATOM 1941 N N . ARG A 1 277 ? -7.674 -4.275 15.825 1.00 94.00 277 ARG A N 1
ATOM 1942 C CA . ARG A 1 277 ? -7.871 -5.490 16.637 1.00 94.00 277 ARG A CA 1
ATOM 1943 C C . ARG A 1 277 ? -6.779 -6.491 16.298 1.00 94.00 277 ARG A C 1
ATOM 1945 O O . ARG A 1 277 ? -6.477 -6.685 15.127 1.00 94.00 277 ARG A O 1
ATOM 1952 N N . ASN A 1 278 ? -6.244 -7.168 17.305 1.00 94.12 278 ASN A N 1
ATOM 1953 C CA . ASN A 1 278 ? -5.379 -8.320 17.104 1.00 94.12 278 ASN A CA 1
ATOM 1954 C C . ASN A 1 278 ? -5.432 -9.217 18.340 1.00 94.12 278 ASN A C 1
ATOM 1956 O O . ASN A 1 278 ? -4.838 -8.908 19.374 1.00 94.12 278 ASN A O 1
ATOM 1960 N N . ASP A 1 279 ? -6.133 -10.337 18.220 1.00 93.38 279 ASP A N 1
ATOM 1961 C CA . ASP A 1 279 ? -6.326 -11.262 19.337 1.00 93.38 279 ASP A CA 1
ATOM 1962 C C . ASP A 1 279 ? -5.075 -12.143 19.580 1.00 93.38 279 ASP A C 1
ATOM 1964 O O . ASP A 1 279 ? -5.010 -12.875 20.564 1.00 93.38 279 ASP A O 1
ATOM 1968 N N . ASN A 1 280 ? -4.048 -12.023 18.723 1.00 92.44 280 ASN A N 1
ATOM 1969 C CA . ASN A 1 280 ? -2.735 -12.670 18.853 1.00 92.44 280 ASN A CA 1
ATOM 1970 C C . ASN A 1 280 ? -1.678 -11.768 19.524 1.00 92.44 280 ASN A C 1
ATOM 1972 O O . ASN A 1 280 ? -0.541 -12.200 19.710 1.00 92.44 280 ASN A O 1
ATOM 1976 N N . GLY A 1 281 ? -2.037 -10.530 19.884 1.00 88.75 281 GLY A N 1
ATOM 1977 C CA . GLY A 1 281 ? -1.180 -9.592 20.613 1.00 88.75 281 GLY A CA 1
ATOM 1978 C C . GLY A 1 281 ? -0.694 -8.396 19.789 1.00 88.75 281 GLY A C 1
ATOM 1979 O O . GLY A 1 281 ? -0.331 -8.513 18.619 1.00 88.75 281 GLY A O 1
ATOM 1980 N N . LEU A 1 282 ? -0.663 -7.234 20.446 1.00 87.75 282 LEU A N 1
ATOM 1981 C CA . LEU A 1 282 ? -0.122 -5.975 19.935 1.00 87.75 282 LEU A CA 1
ATOM 1982 C C . LEU A 1 282 ? 0.964 -5.473 20.881 1.00 87.75 282 LEU A C 1
ATOM 1984 O O . LEU A 1 282 ? 0.714 -5.342 22.080 1.00 87.75 282 LEU A O 1
ATOM 1988 N N . THR A 1 283 ? 2.117 -5.105 20.329 1.00 88.38 283 THR A N 1
ATOM 1989 C CA . THR A 1 283 ? 3.081 -4.216 20.987 1.00 88.38 283 THR A CA 1
ATOM 1990 C C . THR A 1 283 ? 2.821 -2.805 20.448 1.00 88.38 283 THR A C 1
ATOM 1992 O O . THR A 1 283 ? 3.295 -2.487 19.359 1.00 88.38 283 THR A O 1
ATOM 1995 N N . PRO A 1 284 ? 2.027 -1.955 21.130 1.00 74.81 284 PRO A N 1
ATOM 1996 C CA . PRO A 1 284 ? 1.561 -0.681 20.567 1.00 74.81 284 PRO A CA 1
ATOM 1997 C C . PRO A 1 284 ? 2.637 0.414 20.512 1.00 74.81 284 PRO A C 1
ATOM 1999 O O . PRO A 1 284 ? 2.412 1.466 19.920 1.00 74.81 284 PRO A O 1
ATOM 2002 N N . GLY A 1 285 ? 3.793 0.200 21.147 1.00 71.25 285 GLY A N 1
ATOM 2003 C CA . GLY A 1 285 ? 4.833 1.216 21.268 1.00 71.25 285 GLY A CA 1
ATOM 2004 C C . GLY A 1 285 ? 4.335 2.469 21.980 1.00 71.25 285 GLY A C 1
ATOM 2005 O O . GLY A 1 285 ? 3.802 2.392 23.085 1.00 71.25 285 GLY A O 1
ATOM 2006 N N . THR A 1 286 ? 4.519 3.617 21.334 1.00 74.31 286 THR A N 1
ATOM 2007 C CA . THR A 1 286 ? 4.106 4.946 21.808 1.00 74.31 286 THR A CA 1
ATOM 2008 C C . THR A 1 286 ? 2.660 5.307 21.473 1.00 74.31 286 THR A C 1
ATOM 2010 O O . THR A 1 286 ? 2.212 6.383 21.868 1.00 74.31 286 THR A O 1
ATOM 2013 N N . LEU A 1 287 ? 1.925 4.452 20.749 1.00 79.75 287 LEU A N 1
ATOM 2014 C CA . LEU A 1 287 ? 0.605 4.812 20.237 1.00 79.75 287 LEU A CA 1
ATOM 2015 C C . LEU A 1 287 ? -0.398 5.090 21.374 1.00 79.75 287 LEU A C 1
ATOM 2017 O O . LEU A 1 287 ? -0.549 4.269 22.287 1.00 79.75 287 LEU A O 1
ATOM 2021 N N . PRO A 1 288 ? -1.123 6.222 21.324 1.00 71.81 288 PRO A N 1
ATOM 2022 C CA . PRO A 1 288 ? -2.077 6.599 22.359 1.00 71.81 288 PRO A CA 1
ATOM 2023 C C . PRO A 1 288 ? -3.273 5.639 22.428 1.00 71.81 288 PRO A C 1
ATOM 2025 O O . PRO A 1 288 ? -3.861 5.253 21.419 1.00 71.81 288 PRO A O 1
ATOM 2028 N N . THR A 1 289 ? -3.707 5.315 23.648 1.00 66.94 289 THR A N 1
ATOM 2029 C CA . THR A 1 289 ? -4.888 4.468 23.910 1.00 66.94 289 THR A CA 1
ATOM 2030 C C . THR A 1 289 ? -6.225 5.214 23.787 1.00 66.94 289 THR A C 1
ATOM 2032 O O . THR A 1 289 ? -7.290 4.598 23.856 1.00 66.94 289 THR A O 1
ATOM 2035 N N . SER A 1 290 ? -6.185 6.533 23.584 1.00 65.31 290 SER A N 1
ATOM 2036 C CA . SER A 1 290 ? -7.339 7.395 23.314 1.00 65.31 290 SER A CA 1
ATOM 2037 C C . SER A 1 290 ? -6.920 8.574 22.439 1.00 65.31 290 SER A C 1
ATOM 2039 O O . SER A 1 290 ? -5.928 9.231 22.751 1.00 65.31 290 SER A O 1
ATOM 2041 N N . VAL A 1 291 ? -7.692 8.873 21.394 1.00 69.31 291 VAL A N 1
ATOM 2042 C CA . VAL A 1 291 ? -7.395 9.930 20.413 1.00 69.31 291 VAL A CA 1
ATOM 2043 C C . VAL A 1 291 ? -8.682 10.680 20.074 1.00 69.31 291 VAL A C 1
ATOM 2045 O O . VAL A 1 291 ? -9.746 10.069 19.975 1.00 69.31 291 VAL A O 1
ATOM 2048 N N . SER A 1 292 ? -8.596 11.997 19.894 1.00 69.12 292 SER A N 1
ATOM 2049 C CA . SER A 1 292 ? -9.695 12.836 19.403 1.00 69.12 292 SER A CA 1
ATOM 2050 C C . SER A 1 292 ? -9.589 13.041 17.893 1.00 69.12 292 SER A C 1
ATOM 2052 O O . SER A 1 292 ? -8.529 13.432 17.411 1.00 69.12 292 SER A O 1
ATOM 2054 N N . GLY A 1 293 ? -10.686 12.827 17.168 1.00 69.94 293 GLY A N 1
ATOM 2055 C CA . GLY A 1 293 ? -10.774 13.073 15.727 1.00 69.94 293 GLY A CA 1
ATOM 2056 C C . GLY A 1 293 ? -11.631 14.284 15.355 1.00 69.94 293 GLY A C 1
ATOM 2057 O O . GLY A 1 293 ? -12.323 14.845 16.209 1.00 69.94 293 GLY A O 1
ATOM 2058 N N . THR A 1 294 ? -11.614 14.665 14.076 1.00 66.69 294 THR A N 1
ATOM 2059 C CA . THR A 1 294 ? -12.477 15.728 13.530 1.00 66.69 294 THR A CA 1
ATOM 2060 C C . THR A 1 294 ? -13.685 15.155 12.778 1.00 66.69 294 THR A C 1
ATOM 2062 O O . THR A 1 294 ? -13.648 14.042 12.257 1.00 66.69 294 THR A O 1
ATOM 2065 N N . GLN A 1 295 ? -14.795 15.896 12.747 1.00 64.56 295 GLN A N 1
ATOM 2066 C CA . GLN A 1 295 ? -16.012 15.519 12.017 1.00 64.56 295 GLN A CA 1
ATOM 2067 C C . GLN A 1 295 ? -16.204 16.453 10.820 1.00 64.56 295 GLN A C 1
ATOM 2069 O O . GLN A 1 295 ? -16.004 17.661 10.948 1.00 64.56 295 GLN A O 1
ATOM 2074 N N . GLY A 1 296 ? -16.677 15.911 9.694 1.00 50.38 296 GLY A N 1
ATOM 2075 C CA . GLY A 1 296 ? -17.081 16.713 8.537 1.00 50.38 296 GLY A CA 1
ATOM 2076 C C . GLY A 1 296 ? -15.985 16.924 7.495 1.00 50.38 296 GLY A C 1
ATOM 2077 O O . GLY A 1 296 ? -16.118 17.820 6.660 1.00 50.38 296 GLY A O 1
ATOM 2078 N N . VAL A 1 297 ? -14.934 16.095 7.501 1.00 49.06 297 VAL A N 1
ATOM 2079 C CA . VAL A 1 297 ? -13.987 16.011 6.381 1.00 49.06 297 VAL A CA 1
ATOM 2080 C C . VAL A 1 297 ? -14.718 15.380 5.197 1.00 49.06 297 VAL A C 1
ATOM 2082 O O . VAL A 1 297 ? -14.781 14.164 5.048 1.00 49.06 297 VAL A O 1
ATOM 2085 N N . THR A 1 298 ? -15.323 16.238 4.381 1.00 41.16 298 THR A N 1
ATOM 2086 C CA . THR A 1 298 ? -15.929 15.856 3.103 1.00 41.16 298 THR A CA 1
ATOM 2087 C C . THR A 1 298 ? -14.821 15.865 2.053 1.00 41.16 298 THR A C 1
ATOM 2089 O O . THR A 1 298 ? -14.151 16.889 1.905 1.00 41.16 298 THR A O 1
ATOM 2092 N N . LEU A 1 299 ? -14.609 14.734 1.373 1.00 39.12 299 LEU A N 1
ATOM 2093 C CA . LEU A 1 299 ? -13.710 14.622 0.214 1.00 39.12 299 LEU A CA 1
ATOM 2094 C C . LEU A 1 299 ? -14.371 15.163 -1.064 1.00 39.12 299 LEU A C 1
ATOM 2096 O O . LEU A 1 299 ? -15.595 14.950 -1.220 1.00 39.12 299 LEU A O 1
#

pLDDT: mean 83.81, std 20.45, range [29.41, 98.94]

Secondary structure (DSSP, 8-state):
-HHHHHHHHHHHHHHHHHHHHHHHHHTTTTSS------SS-PPSSPPPBSSEEETTEEESSEESS-EES-EEEE-S-BSS-EESSEESSS-EES-EEEESS-EES-EESSEESSSS-EES-EEEESSSEE-S-EES-EETTSBEES-EEEESSSEE-S-EES-EESSSSB--S-EEEE-S--EE-SEEES-EESSBS-TT-EEEE-SSSEEESEEES-SEEEEEE-TT--TT-EEEEESS-EETTGGGPSSPPEEEEEEE-SSS-SPPTT---EEEE-TT-EE-TT--SS---EE----

Sequence (299 aa):
MLKQSRNALTCLAKRYRAVLRRCRLRALALALACALTALPPLPAGAENTGGTWSGNDYIGTPTIGEASGATVDIDSDVPGYVSGGETRSGDATSNTVIISGGTMGYVCGGLTVDSGNATSNRVIISGGTVSGYVYGGDAGNGIATSNTVIISGGTVAGDVYGGDASGGSIATGNRVILSGAPTLTGIIFGGDAFVDAVSGNLLEVRSSGLQAKNIKNFAEYAFVLPATIRPGAVLLTLTQATDLTNGGQSPSPDIQRIDVDGAASPLRVGDKVTLFRNDNGLTPGTLPTSVSGTQGVTL

Foldseek 3Di:
DVVVVVVVVVVVVVVVVVVVVVVVVVVVVVPDDDDDDDDPPDPPDDDKDQFDDDPLETANAEDAEEFDDTEIEAAEARAEEYEQTEHAAYANYLGEYEYDEYEYEEYAQYEYRHAYEDYLGEYAADEYEHQEEYALHEGAAYAYALGEYEHAAYEYNEEYALHENANHAYHELGEYAYHHEYHEEYEYFLYHHDHARAYNREYEFQAWPAEYQEYARYQEYEYEAEQPDDFATERYEHEAAYEQCNVVDPPGHEYPAYEYEDQDRPDDVPGDYHDYHYPNYYNNTPYDPDDDHYYDPYD